Protein AF-A0A8J8KCC6-F1 (afdb_monomer_lite)

Sequence (311 aa):
MDPREFYRQTLDRTARTPAKIAQAPLRTGQLATAEPGVTPYEVVYEEGPASLRRYEPRVPADERRDVPLAIAYPFINDPSILDFADDRRGPPLAFETAADGESEPRAADGSDAHTGPSTEAVDNADGIDLVRTLAANHDPQQIADAFDAVPSPLLEAALALRKPVEYTVTNPLRLWDRLDDPAVVEEYGRKRSWAAGGPALSGAAYAEFVTELVLENRLLEGTWELHGRSVDLERIDMPVLLILGTEDEFVPPRAARPFLEAVASEDAAALEFPTSHVGTSVAPEAHDEWWPRAREWLSERSGVSSESEPA

pLDDT: mean 76.48, std 20.07, range [22.7, 97.56]

Structure (mmCIF, N/CA/C/O backbone):
data_AF-A0A8J8KCC6-F1
#
_entry.id   AF-A0A8J8KCC6-F1
#
loop_
_atom_site.group_PDB
_atom_site.id
_atom_site.type_symbol
_atom_site.label_atom_id
_atom_site.label_alt_id
_atom_site.label_comp_id
_atom_site.label_asym_id
_atom_site.label_entity_id
_atom_site.label_seq_id
_atom_site.pdbx_PDB_ins_code
_atom_site.Cartn_x
_atom_site.Cartn_y
_atom_site.Cartn_z
_atom_site.occupancy
_atom_site.B_iso_or_equiv
_atom_site.auth_seq_id
_atom_site.auth_comp_id
_atom_site.auth_asym_id
_atom_site.auth_atom_id
_atom_site.pdbx_PDB_model_num
ATOM 1 N N . MET A 1 1 ? 36.829 2.395 -10.658 1.00 56.66 1 MET A N 1
ATOM 2 C CA . MET A 1 1 ? 36.338 1.631 -11.823 1.00 56.66 1 MET A CA 1
ATOM 3 C C . MET A 1 1 ? 37.531 1.260 -12.694 1.00 56.66 1 MET A C 1
ATOM 5 O O . MET A 1 1 ? 38.285 2.157 -13.062 1.00 56.66 1 MET A O 1
ATOM 9 N N . ASP A 1 2 ? 37.754 -0.032 -12.949 1.00 84.19 2 ASP A N 1
ATOM 10 C CA . ASP A 1 2 ? 38.839 -0.518 -13.817 1.00 84.19 2 ASP A CA 1
ATOM 11 C C . ASP A 1 2 ? 38.552 -0.120 -15.285 1.00 84.19 2 ASP A C 1
ATOM 13 O O . ASP A 1 2 ? 37.490 -0.464 -15.815 1.00 84.19 2 ASP A O 1
ATOM 17 N N . PRO A 1 3 ? 39.468 0.585 -15.981 1.00 78.94 3 PRO A N 1
ATOM 18 C CA . PRO A 1 3 ? 39.300 0.958 -17.388 1.00 78.94 3 PRO A CA 1
ATOM 19 C C . PRO A 1 3 ? 38.988 -0.217 -18.329 1.00 78.94 3 PRO A C 1
ATOM 21 O O . PRO A 1 3 ? 38.296 -0.041 -19.334 1.00 78.94 3 PRO A O 1
ATOM 24 N N . ARG A 1 4 ? 39.482 -1.425 -18.025 1.00 78.25 4 ARG A N 1
ATOM 25 C CA . ARG A 1 4 ? 39.229 -2.631 -18.833 1.00 78.25 4 ARG A CA 1
ATOM 26 C C . ARG A 1 4 ? 37.809 -3.150 -18.659 1.00 78.25 4 ARG A C 1
ATOM 28 O O . ARG A 1 4 ? 37.212 -3.637 -19.618 1.00 78.25 4 ARG A O 1
ATOM 35 N N . GLU A 1 5 ? 37.281 -3.043 -17.450 1.00 76.81 5 GLU A N 1
ATOM 36 C CA . GLU A 1 5 ? 35.914 -3.426 -17.118 1.00 76.81 5 GLU A CA 1
ATOM 37 C C . GLU A 1 5 ? 34.908 -2.462 -17.752 1.00 76.81 5 GLU A C 1
ATOM 39 O O . GLU A 1 5 ? 33.982 -2.902 -18.435 1.00 76.81 5 GLU A O 1
ATOM 44 N N . PHE A 1 6 ? 35.175 -1.155 -17.666 1.00 77.50 6 PHE A N 1
ATOM 45 C CA . PHE A 1 6 ? 34.397 -0.124 -18.357 1.00 77.50 6 PHE A CA 1
ATOM 46 C C . PHE A 1 6 ? 34.341 -0.360 -19.876 1.00 77.50 6 PHE A C 1
ATOM 48 O O . PHE A 1 6 ? 33.272 -0.303 -20.492 1.00 77.50 6 PHE A O 1
ATOM 55 N N . TYR A 1 7 ? 35.485 -0.671 -20.495 1.00 72.12 7 TYR A N 1
ATOM 56 C CA . TYR A 1 7 ? 35.555 -0.935 -21.933 1.00 72.12 7 TYR A CA 1
ATOM 57 C C . TYR A 1 7 ? 34.765 -2.190 -22.334 1.00 72.12 7 TYR A C 1
ATOM 59 O O . TYR A 1 7 ? 34.022 -2.162 -23.316 1.00 72.12 7 TYR A O 1
ATOM 67 N N . ARG A 1 8 ? 34.861 -3.274 -21.549 1.00 76.56 8 ARG A N 1
ATOM 68 C CA . ARG A 1 8 ? 34.070 -4.496 -21.769 1.00 76.56 8 ARG A CA 1
ATOM 69 C C . ARG A 1 8 ? 32.569 -4.240 -21.654 1.00 76.56 8 ARG A C 1
ATOM 71 O O . ARG A 1 8 ? 31.839 -4.631 -22.560 1.00 76.56 8 ARG A O 1
ATOM 78 N N . GLN A 1 9 ? 32.121 -3.548 -20.605 1.00 75.50 9 GLN A N 1
ATOM 79 C CA . GLN A 1 9 ? 30.709 -3.176 -20.446 1.00 75.50 9 GLN A CA 1
ATOM 80 C C . GLN A 1 9 ? 30.204 -2.322 -21.614 1.00 75.50 9 GLN A C 1
ATOM 82 O O . GLN A 1 9 ? 29.098 -2.533 -22.106 1.00 75.50 9 GLN A O 1
ATOM 87 N N . THR A 1 10 ? 31.016 -1.372 -22.085 1.00 74.00 10 THR A N 1
ATOM 88 C CA . THR A 1 10 ? 30.651 -0.488 -23.202 1.00 74.00 10 THR A CA 1
ATOM 89 C C . THR A 1 10 ? 30.507 -1.263 -24.511 1.00 74.00 10 THR A C 1
ATOM 91 O O . THR A 1 10 ? 29.560 -1.031 -25.266 1.00 74.00 10 THR A O 1
ATOM 94 N N . LEU A 1 11 ? 31.412 -2.207 -24.780 1.00 74.88 11 LEU A N 1
ATOM 95 C CA . LEU A 1 11 ? 31.333 -3.062 -25.963 1.00 74.88 11 LEU A CA 1
ATOM 96 C C . LEU A 1 11 ? 30.120 -3.994 -25.919 1.00 74.88 11 LEU A C 1
ATOM 98 O O . LEU A 1 11 ? 29.400 -4.079 -26.911 1.00 74.88 11 LEU A O 1
ATOM 102 N N . ASP A 1 12 ? 29.864 -4.644 -24.782 1.00 76.88 12 ASP A N 1
ATOM 103 C CA . ASP A 1 12 ? 28.716 -5.546 -24.625 1.00 76.88 12 ASP A CA 1
ATOM 104 C C . ASP A 1 12 ? 27.383 -4.791 -24.767 1.00 76.88 12 ASP A C 1
ATOM 106 O O . ASP A 1 12 ? 26.511 -5.203 -25.534 1.00 76.88 12 ASP A O 1
ATOM 110 N N . ARG A 1 13 ? 27.256 -3.606 -24.145 1.00 72.69 13 ARG A N 1
ATOM 111 C CA . ARG A 1 13 ? 26.093 -2.721 -24.344 1.00 72.69 13 ARG A CA 1
ATOM 112 C C . ARG A 1 13 ? 25.899 -2.359 -25.815 1.00 72.69 13 ARG A C 1
ATOM 114 O O . ARG A 1 13 ? 24.792 -2.479 -26.332 1.00 72.69 13 ARG A O 1
ATOM 121 N N . THR A 1 14 ? 26.973 -1.953 -26.494 1.00 74.50 14 THR A N 1
ATOM 122 C CA . THR A 1 14 ? 26.926 -1.537 -27.906 1.00 74.50 14 THR A CA 1
ATOM 123 C C . THR A 1 14 ? 26.541 -2.694 -28.830 1.00 74.50 14 THR A C 1
ATOM 125 O O . THR A 1 14 ? 25.773 -2.497 -29.770 1.00 74.50 14 THR A O 1
ATOM 128 N N . ALA A 1 15 ? 27.022 -3.909 -28.551 1.00 77.81 15 ALA A N 1
ATOM 129 C CA . ALA A 1 15 ? 26.726 -5.105 -29.337 1.00 77.81 15 ALA A CA 1
ATOM 130 C C . ALA A 1 15 ? 25.251 -5.534 -29.245 1.00 77.81 15 ALA A C 1
ATOM 132 O O . ALA A 1 15 ? 24.699 -6.046 -30.219 1.00 77.81 15 ALA A O 1
ATOM 133 N N . ARG A 1 16 ? 24.593 -5.298 -28.102 1.00 77.81 16 ARG A N 1
ATOM 134 C CA . ARG A 1 16 ? 23.175 -5.642 -27.887 1.00 77.81 16 ARG A CA 1
ATOM 135 C C . ARG A 1 16 ? 22.198 -4.585 -28.416 1.00 77.81 16 ARG A C 1
ATOM 137 O O . ARG A 1 16 ? 21.035 -4.902 -28.660 1.00 77.81 16 ARG A O 1
ATOM 144 N N . THR A 1 17 ? 22.650 -3.350 -28.646 1.00 82.06 17 THR A N 1
ATOM 145 C CA . THR A 1 17 ? 21.806 -2.232 -29.111 1.00 82.06 17 THR A CA 1
ATOM 146 C C . THR A 1 17 ? 21.005 -2.532 -30.388 1.00 82.06 17 THR A C 1
ATOM 148 O O . THR A 1 17 ? 19.802 -2.268 -30.385 1.00 82.06 17 THR A O 1
ATOM 151 N N . PRO A 1 18 ? 21.574 -3.111 -31.467 1.00 85.31 18 PRO A N 1
ATOM 152 C CA . PRO A 1 18 ? 20.799 -3.409 -32.674 1.00 85.31 18 PRO A CA 1
ATOM 153 C C . PRO A 1 18 ? 19.649 -4.393 -32.424 1.00 85.31 18 PRO A C 1
ATOM 155 O O . PRO A 1 18 ? 18.551 -4.197 -32.941 1.00 85.31 18 PRO A O 1
ATOM 158 N N . ALA A 1 19 ? 19.877 -5.419 -31.595 1.00 82.50 19 ALA A N 1
ATOM 159 C CA . ALA A 1 19 ? 18.848 -6.392 -31.231 1.00 82.50 19 ALA A CA 1
ATOM 160 C C . ALA A 1 19 ? 17.721 -5.740 -30.417 1.00 82.50 19 ALA A C 1
ATOM 162 O O . ALA A 1 19 ? 16.546 -5.973 -30.698 1.00 82.50 19 ALA A O 1
ATOM 163 N N . LYS A 1 20 ? 18.070 -4.861 -29.469 1.00 84.81 20 LYS A N 1
ATOM 164 C CA . LYS A 1 20 ? 17.099 -4.087 -28.681 1.00 84.81 20 LYS A CA 1
ATOM 165 C C . LYS A 1 20 ? 16.248 -3.168 -29.554 1.00 84.81 20 LYS A C 1
ATOM 167 O O . LYS A 1 20 ? 15.030 -3.171 -29.423 1.00 84.81 20 LYS A O 1
ATOM 172 N N . ILE A 1 21 ? 16.864 -2.442 -30.490 1.00 84.50 21 ILE A N 1
ATOM 173 C CA . ILE A 1 21 ? 16.143 -1.579 -31.442 1.00 84.50 21 ILE A CA 1
ATOM 174 C C . ILE A 1 21 ? 15.186 -2.406 -32.310 1.00 84.50 21 ILE A C 1
ATOM 176 O O . ILE A 1 21 ? 14.040 -2.008 -32.499 1.00 84.50 21 ILE A O 1
ATOM 180 N N . ALA A 1 22 ? 15.624 -3.567 -32.806 1.00 85.31 22 ALA A N 1
ATOM 181 C CA . ALA A 1 22 ? 14.784 -4.439 -33.625 1.00 85.31 22 ALA A CA 1
ATOM 182 C C . ALA A 1 22 ? 13.569 -4.995 -32.858 1.00 85.31 22 ALA A C 1
ATOM 184 O O . ALA A 1 22 ? 12.497 -5.154 -33.438 1.00 85.31 22 ALA A O 1
ATOM 185 N N . GLN A 1 23 ? 13.719 -5.271 -31.558 1.00 84.19 23 GLN A N 1
ATOM 186 C CA . GLN A 1 23 ? 12.635 -5.760 -30.699 1.00 84.19 23 GLN A CA 1
ATOM 187 C C . GLN A 1 23 ? 11.758 -4.640 -30.123 1.00 84.19 23 GLN A C 1
ATOM 189 O O . GLN A 1 23 ? 10.664 -4.929 -29.640 1.00 84.19 23 GLN A O 1
ATOM 194 N N . ALA A 1 24 ? 12.195 -3.377 -30.182 1.00 84.00 24 ALA A N 1
ATOM 195 C CA . ALA A 1 24 ? 11.526 -2.260 -29.520 1.00 84.00 24 ALA A CA 1
ATOM 196 C C . ALA A 1 24 ? 10.018 -2.160 -29.829 1.00 84.00 24 ALA A C 1
ATOM 198 O O . ALA A 1 24 ? 9.258 -2.056 -28.871 1.00 84.00 24 ALA A O 1
ATOM 199 N N . PRO A 1 25 ? 9.533 -2.294 -31.084 1.00 86.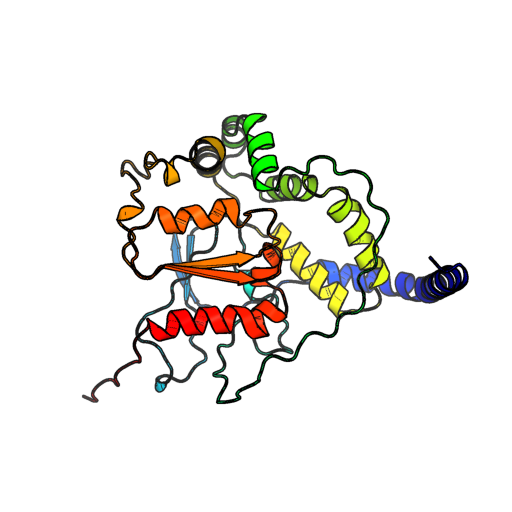69 25 PRO A N 1
ATOM 200 C CA . PRO A 1 25 ? 8.094 -2.236 -31.358 1.00 86.69 25 PRO A CA 1
ATOM 201 C C . PRO A 1 25 ? 7.290 -3.333 -30.646 1.00 86.69 25 PRO A C 1
ATOM 203 O O . PRO A 1 25 ? 6.221 -3.061 -30.102 1.00 86.69 25 PRO A O 1
ATOM 206 N N . LEU A 1 26 ? 7.818 -4.564 -30.606 1.00 86.31 26 LEU A N 1
ATOM 207 C CA . LEU A 1 26 ? 7.184 -5.684 -29.904 1.00 86.31 26 LEU A CA 1
ATOM 208 C C . LEU A 1 26 ? 7.156 -5.436 -28.393 1.00 86.31 26 LEU A C 1
ATOM 210 O O . LEU A 1 26 ? 6.132 -5.656 -27.752 1.00 86.31 26 LEU A O 1
ATOM 214 N N . ARG A 1 27 ? 8.261 -4.934 -27.829 1.00 87.06 27 ARG A N 1
ATOM 215 C CA . ARG A 1 27 ? 8.371 -4.636 -26.393 1.00 87.06 27 ARG A CA 1
ATOM 216 C C . ARG A 1 27 ? 7.498 -3.465 -25.967 1.00 87.06 27 ARG A C 1
ATOM 218 O O . ARG A 1 27 ? 6.912 -3.522 -24.897 1.00 87.06 27 ARG A O 1
ATOM 225 N N . THR A 1 28 ? 7.346 -2.440 -26.802 1.00 84.44 28 THR A N 1
ATOM 226 C CA . THR A 1 28 ? 6.384 -1.357 -26.558 1.00 84.44 28 THR A CA 1
ATOM 227 C C . THR A 1 28 ? 4.951 -1.881 -26.530 1.00 84.44 28 THR A C 1
ATOM 229 O O . THR A 1 28 ? 4.193 -1.487 -25.650 1.00 84.44 28 THR A O 1
ATOM 232 N N . GLY A 1 29 ? 4.591 -2.793 -27.440 1.00 83.50 29 GLY A N 1
ATOM 233 C CA . GLY A 1 29 ? 3.295 -3.474 -27.396 1.00 83.50 29 GLY A CA 1
ATOM 234 C C . GLY A 1 29 ? 3.104 -4.249 -26.092 1.00 83.50 29 GLY A C 1
ATOM 235 O O . GLY A 1 29 ? 2.109 -4.047 -25.410 1.00 83.50 29 GLY A O 1
ATOM 236 N N . GLN A 1 30 ? 4.099 -5.052 -25.704 1.00 86.00 30 GLN A N 1
ATOM 237 C CA . GLN A 1 30 ? 4.081 -5.822 -24.458 1.00 86.00 30 GLN A CA 1
ATOM 238 C C . GLN A 1 30 ? 3.929 -4.931 -23.214 1.00 86.00 30 GLN A C 1
ATOM 240 O O . GLN A 1 30 ? 3.126 -5.242 -22.345 1.00 86.00 30 GLN A O 1
ATOM 245 N N . LEU A 1 31 ? 4.649 -3.804 -23.145 1.00 86.38 31 LEU A N 1
ATOM 246 C CA . LEU A 1 31 ? 4.520 -2.824 -22.058 1.00 86.38 31 LEU A CA 1
ATOM 247 C C . LEU A 1 31 ? 3.113 -2.235 -21.959 1.00 86.38 31 LEU A C 1
ATOM 249 O O . LEU A 1 31 ? 2.659 -1.947 -20.860 1.00 86.38 31 LEU A O 1
ATOM 253 N N . ALA A 1 32 ? 2.458 -2.008 -23.099 1.00 83.75 32 ALA A N 1
ATOM 254 C CA . ALA A 1 32 ? 1.144 -1.378 -23.159 1.00 83.75 32 ALA A CA 1
ATOM 255 C C . ALA A 1 32 ? -0.009 -2.337 -22.831 1.00 83.75 32 ALA A C 1
ATOM 257 O O . ALA A 1 32 ? -1.099 -1.870 -22.529 1.00 83.75 32 ALA A O 1
ATOM 258 N N . THR A 1 33 ? 0.212 -3.650 -22.932 1.00 85.19 33 THR A N 1
ATOM 259 C CA . THR A 1 33 ? -0.814 -4.678 -22.692 1.00 85.19 33 THR A CA 1
ATOM 260 C C . THR A 1 33 ? -0.567 -5.501 -21.431 1.00 85.19 33 THR A C 1
ATOM 262 O O . THR A 1 33 ? -1.325 -6.427 -21.161 1.00 85.19 33 THR A O 1
ATOM 265 N N . ALA A 1 34 ? 0.536 -5.258 -20.723 1.00 84.81 34 ALA A N 1
ATOM 266 C CA . ALA A 1 34 ? 0.868 -5.984 -19.508 1.00 84.81 34 ALA A CA 1
ATOM 267 C C . ALA A 1 34 ? -0.003 -5.484 -18.353 1.00 84.81 34 ALA A C 1
ATOM 269 O O . ALA A 1 34 ? 0.135 -4.346 -17.912 1.00 84.81 34 ALA A O 1
ATOM 270 N N . GLU A 1 35 ? -0.849 -6.372 -17.850 1.00 81.62 35 GLU A N 1
ATOM 271 C CA . GLU A 1 35 ? -1.727 -6.128 -16.710 1.00 81.62 35 GLU A CA 1
ATOM 272 C C . GLU A 1 35 ? -1.303 -7.012 -15.531 1.00 81.62 35 GLU A C 1
ATOM 274 O O . GLU A 1 35 ? -0.782 -8.114 -15.758 1.00 81.62 35 GLU A O 1
ATOM 279 N N . PRO A 1 36 ? -1.488 -6.559 -14.279 1.00 78.62 36 PRO A N 1
ATOM 280 C CA . PRO A 1 36 ? -1.381 -7.431 -13.116 1.00 78.62 36 PRO A CA 1
ATOM 281 C C . PRO A 1 36 ? -2.244 -8.690 -13.270 1.00 78.62 36 PRO A C 1
ATOM 283 O O . PRO A 1 36 ? -3.250 -8.692 -13.988 1.00 78.62 36 PRO A O 1
ATOM 286 N N . GLY A 1 37 ? -1.857 -9.766 -12.581 1.00 75.81 37 GLY A N 1
ATOM 287 C CA . GLY A 1 37 ? -2.729 -10.925 -12.448 1.00 75.81 37 GLY A CA 1
ATOM 288 C C . GLY A 1 37 ? -4.029 -10.550 -11.732 1.00 75.81 37 GLY A C 1
ATOM 289 O O . GLY A 1 37 ? -4.157 -9.470 -11.156 1.00 75.81 37 GLY A O 1
ATOM 290 N N . VAL A 1 38 ? -5.001 -11.457 -11.761 1.00 79.12 38 VAL A N 1
ATOM 291 C CA . VAL A 1 38 ? -6.228 -11.305 -10.976 1.00 79.12 38 VAL A CA 1
ATOM 292 C C . VAL A 1 38 ? -6.526 -12.627 -10.295 1.00 79.12 38 VAL A C 1
ATOM 294 O O . VAL A 1 38 ? -6.846 -13.618 -10.958 1.00 79.12 38 VAL A O 1
ATOM 297 N N . THR A 1 39 ? -6.446 -12.651 -8.967 1.00 84.00 39 THR A N 1
ATOM 298 C CA . THR A 1 39 ? -6.984 -13.773 -8.197 1.00 84.00 39 THR A CA 1
ATOM 299 C C . THR A 1 39 ? -8.506 -13.797 -8.379 1.00 84.00 39 THR A C 1
ATOM 301 O O . THR A 1 39 ? -9.150 -12.789 -8.096 1.00 84.00 39 THR A O 1
ATOM 304 N N . PRO A 1 40 ? -9.122 -14.906 -8.835 1.00 85.56 40 PRO A N 1
ATOM 305 C CA . PRO A 1 40 ? -10.567 -14.952 -9.042 1.00 85.56 40 PRO A CA 1
ATOM 306 C C . PRO A 1 40 ? -11.353 -14.628 -7.766 1.00 85.56 40 PRO A C 1
ATOM 308 O O . PRO A 1 40 ? -11.068 -15.171 -6.696 1.00 85.56 40 PRO A O 1
ATOM 311 N N . TYR A 1 41 ? -12.367 -13.774 -7.896 1.00 89.38 41 TYR A N 1
ATOM 312 C CA . TYR A 1 41 ? -13.270 -13.396 -6.812 1.00 89.38 41 TYR A CA 1
ATOM 313 C C . TYR A 1 41 ? -14.698 -13.187 -7.316 1.00 89.38 41 TYR A C 1
ATOM 315 O O . TYR A 1 41 ? -14.938 -12.909 -8.492 1.00 89.38 41 TYR A O 1
ATOM 323 N N . GLU A 1 42 ? -15.645 -13.272 -6.390 1.00 93.50 42 GLU A N 1
ATOM 324 C CA . GLU A 1 42 ? -17.032 -12.856 -6.572 1.00 93.50 42 GLU A CA 1
ATOM 325 C C . GLU A 1 42 ? -17.247 -11.510 -5.873 1.00 93.50 42 GLU A C 1
ATOM 327 O O . GLU A 1 42 ? -16.820 -11.322 -4.733 1.00 93.50 42 GLU A O 1
ATOM 332 N N . VAL A 1 43 ? -17.918 -10.561 -6.526 1.00 94.00 43 VAL A N 1
ATOM 333 C CA . VAL A 1 43 ? -18.369 -9.340 -5.848 1.00 94.00 43 VAL A CA 1
ATOM 334 C C . VAL A 1 43 ? -19.710 -9.630 -5.186 1.00 94.00 43 VAL A C 1
ATOM 336 O O . VAL A 1 43 ? -20.701 -9.877 -5.867 1.00 94.00 43 VAL A O 1
ATOM 339 N N . VAL A 1 44 ? -19.733 -9.617 -3.853 1.00 96.25 44 VAL A N 1
ATOM 340 C CA . VAL A 1 44 ? -20.918 -9.987 -3.054 1.00 96.25 44 VAL A CA 1
ATOM 341 C C . VAL A 1 44 ? -21.652 -8.779 -2.467 1.00 96.25 44 VAL A C 1
ATOM 343 O O . VAL A 1 44 ? -22.758 -8.921 -1.950 1.00 96.25 44 VAL A O 1
ATOM 346 N N . TYR A 1 45 ? -21.051 -7.590 -2.542 1.00 95.50 45 TYR A N 1
ATOM 347 C CA . TYR A 1 45 ? -21.656 -6.321 -2.138 1.00 95.50 45 TYR A CA 1
ATOM 348 C C . TYR A 1 45 ? -21.030 -5.166 -2.918 1.00 95.50 45 TYR A C 1
ATOM 350 O O . TYR A 1 45 ? -19.813 -5.157 -3.116 1.00 95.50 45 TYR A O 1
ATOM 358 N N . GLU A 1 46 ? -21.844 -4.182 -3.297 1.00 93.38 46 GLU A N 1
ATOM 359 C CA . GLU A 1 46 ? -21.398 -2.924 -3.901 1.00 93.38 46 GLU A CA 1
ATOM 360 C C . GLU A 1 46 ? -22.225 -1.755 -3.363 1.00 93.38 46 GLU A C 1
ATOM 362 O O . GLU A 1 46 ? -23.455 -1.815 -3.318 1.00 93.38 46 GLU A O 1
ATOM 367 N N . GLU A 1 47 ? -21.546 -0.673 -2.991 1.00 87.88 47 GLU A N 1
ATOM 368 C CA . GLU A 1 47 ? -22.169 0.597 -2.629 1.00 87.88 47 GLU A CA 1
ATOM 369 C C . GLU A 1 47 ? -21.269 1.759 -3.062 1.00 87.88 47 GLU A C 1
ATOM 371 O O . GLU A 1 47 ? -20.187 1.982 -2.516 1.00 87.88 47 GLU A O 1
ATOM 376 N N . GLY A 1 48 ? -21.713 2.511 -4.073 1.00 82.00 48 GLY A N 1
ATOM 377 C CA . GLY A 1 48 ? -20.903 3.579 -4.658 1.00 82.00 48 GLY A CA 1
ATOM 378 C C . GLY A 1 48 ? -19.554 3.038 -5.166 1.00 82.00 48 GLY A C 1
ATOM 379 O O . GLY A 1 48 ? -19.559 2.108 -5.969 1.00 82.00 48 GLY A O 1
ATOM 380 N N . PRO A 1 49 ? -18.407 3.599 -4.737 1.00 76.44 49 PRO A N 1
ATOM 381 C CA . PRO A 1 49 ? -17.082 3.099 -5.113 1.00 76.44 49 PRO A CA 1
ATOM 382 C C . PRO A 1 49 ? -16.604 1.898 -4.272 1.00 76.44 49 PRO A C 1
ATOM 384 O O . PRO A 1 49 ? -15.541 1.347 -4.555 1.00 76.44 49 PRO A O 1
ATOM 387 N N . ALA A 1 50 ? -17.337 1.497 -3.227 1.00 83.06 50 ALA A N 1
ATOM 388 C CA . ALA A 1 50 ? -16.950 0.390 -2.359 1.00 83.06 50 ALA A CA 1
ATOM 389 C C . ALA A 1 50 ? -17.479 -0.945 -2.901 1.00 83.06 50 ALA A C 1
ATOM 391 O O . ALA A 1 50 ? -18.655 -1.067 -3.240 1.00 83.06 50 ALA A O 1
ATOM 392 N N . SER A 1 51 ? -16.618 -1.965 -2.928 1.00 88.50 51 SER A N 1
ATOM 393 C CA . SER A 1 51 ? -16.986 -3.340 -3.285 1.00 88.50 51 SER A CA 1
ATOM 394 C C . SER A 1 51 ? -16.435 -4.331 -2.259 1.00 88.50 51 SER A C 1
ATOM 396 O O . SER A 1 51 ? -15.300 -4.191 -1.800 1.00 88.50 51 SER A O 1
ATOM 398 N N . LEU A 1 52 ? -17.230 -5.343 -1.901 1.00 91.81 52 LEU A N 1
ATOM 399 C CA . LEU A 1 52 ? -16.780 -6.481 -1.100 1.00 91.81 52 LEU A CA 1
ATOM 400 C C . LEU A 1 52 ? -16.501 -7.661 -2.027 1.00 91.81 52 LEU A C 1
ATOM 402 O O . LEU A 1 52 ? -17.417 -8.225 -2.632 1.00 91.81 52 LEU A O 1
ATOM 406 N N . ARG A 1 53 ? -15.225 -8.034 -2.116 1.00 91.38 53 ARG A N 1
ATOM 407 C CA . ARG A 1 53 ? -14.751 -9.166 -2.915 1.00 91.38 53 ARG A CA 1
ATOM 408 C C . ARG A 1 53 ? -14.632 -10.399 -2.029 1.00 91.38 53 ARG A C 1
ATOM 410 O O . ARG A 1 53 ? -13.947 -10.371 -1.008 1.00 91.38 53 ARG A O 1
ATOM 417 N N . ARG A 1 54 ? -15.287 -11.482 -2.429 1.00 92.19 54 ARG A N 1
ATOM 418 C CA . ARG A 1 54 ? -15.192 -12.797 -1.803 1.00 92.19 54 ARG A CA 1
ATOM 419 C C . ARG A 1 54 ? -14.279 -13.683 -2.640 1.00 92.19 54 ARG A C 1
ATOM 421 O O . ARG A 1 54 ? -14.578 -13.970 -3.796 1.00 92.19 54 ARG A O 1
ATOM 428 N N . TYR A 1 55 ? -13.195 -14.141 -2.029 1.00 90.19 55 TYR A N 1
ATOM 429 C CA . TYR A 1 55 ? -12.263 -15.089 -2.631 1.00 90.19 55 TYR A CA 1
ATOM 430 C C . TYR A 1 55 ? -12.622 -16.514 -2.207 1.00 90.19 55 TYR A C 1
ATOM 432 O O . TYR A 1 55 ? -12.956 -16.758 -1.044 1.00 90.19 55 TYR A O 1
ATOM 440 N N . GLU A 1 56 ? -12.564 -17.461 -3.141 1.00 86.88 56 GLU A N 1
ATOM 441 C CA . GLU A 1 56 ? -12.775 -18.872 -2.821 1.00 86.88 56 GLU A CA 1
ATOM 442 C C . GLU A 1 56 ? -11.519 -19.465 -2.161 1.00 86.88 56 GLU A C 1
ATOM 444 O O . GLU A 1 56 ? -10.426 -19.372 -2.732 1.00 86.88 56 GLU A O 1
ATOM 449 N N . PRO A 1 57 ? -11.634 -20.096 -0.974 1.00 85.56 57 PRO A N 1
ATOM 450 C CA . PRO A 1 57 ? -10.495 -20.754 -0.348 1.00 85.56 57 PRO A CA 1
ATOM 451 C C . PRO A 1 57 ? -9.977 -21.893 -1.227 1.00 85.56 57 PRO A C 1
ATOM 453 O O . PRO A 1 57 ? -10.729 -22.806 -1.574 1.00 85.56 57 PRO A O 1
ATOM 456 N N . ARG A 1 58 ? -8.677 -21.871 -1.533 1.00 84.12 58 ARG A N 1
ATOM 457 C CA . ARG A 1 58 ? -8.008 -22.941 -2.293 1.00 84.12 58 ARG A CA 1
ATOM 458 C C . ARG A 1 58 ? -7.686 -24.179 -1.451 1.00 84.12 58 ARG A C 1
ATOM 460 O O . ARG A 1 58 ? -7.459 -25.243 -2.014 1.00 84.12 58 ARG A O 1
ATOM 467 N N . VAL A 1 59 ? -7.692 -24.046 -0.125 1.00 83.00 59 VAL A N 1
ATOM 468 C CA . VAL A 1 59 ? -7.411 -25.146 0.808 1.00 83.00 59 VAL A CA 1
ATOM 469 C C . VAL A 1 59 ? -8.643 -26.045 1.039 1.00 83.00 59 VAL A C 1
ATOM 471 O O . VAL A 1 59 ? -9.788 -25.547 1.002 1.00 83.00 59 VAL A O 1
ATOM 474 N N . PRO A 1 60 ? -8.434 -27.355 1.290 1.00 86.38 60 PRO A N 1
ATOM 475 C CA . PRO A 1 60 ? -9.479 -28.296 1.699 1.00 86.38 60 PRO A CA 1
ATOM 476 C C . PRO A 1 60 ? -10.281 -27.802 2.904 1.00 86.38 60 PRO A C 1
ATOM 478 O O . PRO A 1 60 ? -9.796 -26.993 3.689 1.00 86.38 60 PRO A O 1
ATOM 481 N N . ALA A 1 61 ? -11.529 -28.255 3.041 1.00 85.44 61 ALA A N 1
ATOM 482 C CA . ALA A 1 61 ? -12.438 -27.760 4.079 1.00 85.44 61 ALA A CA 1
ATOM 483 C C . ALA A 1 61 ? -11.931 -28.014 5.507 1.00 85.44 61 ALA A C 1
ATOM 485 O O . ALA A 1 61 ? -12.140 -27.178 6.378 1.00 85.44 61 ALA A O 1
ATOM 486 N N . ASP A 1 62 ? -11.237 -29.127 5.711 1.00 83.38 62 ASP A N 1
ATOM 487 C CA . ASP A 1 62 ? -10.608 -29.559 6.959 1.00 83.38 62 ASP A CA 1
ATOM 488 C C . ASP A 1 62 ? -9.349 -28.756 7.331 1.00 83.38 62 ASP A C 1
ATOM 490 O O . ASP A 1 62 ? -8.969 -28.711 8.497 1.00 83.38 62 ASP A O 1
ATOM 494 N N . GLU A 1 63 ? -8.740 -28.054 6.372 1.00 83.12 63 GLU A N 1
ATOM 495 C CA . GLU A 1 63 ? -7.604 -27.149 6.604 1.00 83.12 63 GLU A CA 1
ATOM 496 C C . GLU A 1 63 ? -8.038 -25.681 6.782 1.00 83.12 63 GLU A C 1
ATOM 498 O O . GLU A 1 63 ? -7.207 -24.794 7.018 1.00 83.12 63 GLU A O 1
ATOM 503 N N . ARG A 1 64 ? -9.340 -25.389 6.656 1.00 85.00 64 ARG A N 1
ATOM 504 C CA . ARG A 1 64 ? -9.868 -24.026 6.797 1.00 85.00 64 ARG A CA 1
ATOM 505 C C . ARG A 1 64 ? -9.882 -23.590 8.259 1.00 85.00 64 ARG A C 1
ATOM 507 O O . ARG A 1 64 ? -9.975 -24.384 9.192 1.00 85.00 64 ARG A O 1
ATOM 514 N N . ARG A 1 65 ? -9.768 -22.276 8.439 1.00 83.44 65 ARG A N 1
ATOM 515 C CA . ARG A 1 65 ? -9.887 -21.608 9.736 1.00 83.44 65 ARG A CA 1
ATOM 516 C C . ARG A 1 65 ? -11.305 -21.090 9.914 1.00 83.44 65 ARG A C 1
ATOM 518 O O . ARG A 1 65 ? -11.919 -20.647 8.945 1.00 83.44 65 ARG A O 1
ATOM 525 N N . ASP A 1 66 ? -11.781 -21.102 11.155 1.00 82.06 66 ASP A N 1
ATOM 526 C CA . ASP A 1 66 ? -13.131 -20.629 11.493 1.00 82.06 66 ASP A CA 1
ATOM 527 C C . ASP A 1 66 ? -13.286 -19.122 11.366 1.00 82.06 66 ASP A C 1
ATOM 529 O O . ASP A 1 66 ? -14.372 -18.610 11.093 1.00 82.06 66 ASP A O 1
ATOM 533 N N . VAL A 1 67 ? -12.190 -18.404 11.592 1.00 84.56 67 VAL A N 1
ATOM 534 C CA . VAL A 1 67 ? -12.174 -16.951 11.541 1.00 84.56 67 VAL A CA 1
ATOM 535 C C . VAL A 1 67 ? -11.957 -16.525 10.087 1.00 84.56 67 VAL A C 1
ATOM 537 O O . VAL A 1 67 ? -10.899 -16.818 9.523 1.00 84.56 67 VAL A O 1
ATOM 540 N N . PRO A 1 68 ? -12.927 -15.842 9.452 1.00 84.19 68 PRO A N 1
ATOM 541 C CA . PRO A 1 68 ? -12.733 -15.321 8.109 1.00 84.19 68 PRO A CA 1
ATOM 542 C C . PRO A 1 68 ? -11.698 -14.192 8.122 1.00 84.19 68 PRO A C 1
ATOM 544 O O . PRO A 1 68 ? -11.707 -13.332 9.003 1.00 84.19 68 PRO A O 1
ATOM 547 N N . LEU A 1 69 ? -10.837 -14.159 7.106 1.00 87.25 69 LEU A N 1
ATOM 548 C CA . LEU A 1 69 ? -9.912 -13.051 6.891 1.00 87.25 69 LEU A CA 1
ATOM 549 C C . LEU A 1 69 ? -10.612 -11.940 6.102 1.00 87.25 69 LEU A C 1
ATOM 551 O O . LEU A 1 69 ? -11.031 -12.150 4.963 1.00 87.25 69 LEU A O 1
ATOM 555 N N . ALA A 1 70 ? -10.703 -10.752 6.696 1.00 89.31 70 ALA A N 1
ATOM 556 C CA . ALA A 1 70 ? -11.120 -9.535 6.012 1.00 89.31 70 ALA A CA 1
ATOM 557 C C . ALA A 1 70 ? -9.890 -8.655 5.754 1.00 89.31 70 ALA A C 1
ATOM 559 O O . ALA A 1 70 ? -9.172 -8.304 6.687 1.00 89.31 70 ALA A O 1
ATOM 560 N N . ILE A 1 71 ? -9.654 -8.297 4.491 1.00 87.31 71 ILE A N 1
ATOM 561 C CA . ILE A 1 71 ? -8.552 -7.415 4.087 1.00 87.31 71 ILE A CA 1
ATOM 562 C C . ILE A 1 71 ? -9.151 -6.078 3.655 1.00 87.31 71 ILE A C 1
ATOM 564 O O . ILE A 1 71 ? -9.881 -6.012 2.666 1.00 87.31 71 ILE A O 1
ATOM 568 N N . ALA A 1 72 ? -8.837 -5.017 4.396 1.00 85.75 72 ALA A N 1
ATOM 569 C CA . ALA A 1 72 ? -9.151 -3.647 4.012 1.00 85.75 72 ALA A CA 1
ATOM 570 C C . ALA A 1 72 ? -7.931 -3.036 3.314 1.00 85.75 72 ALA A C 1
ATOM 572 O O . ALA A 1 72 ? -6.878 -2.865 3.927 1.00 85.75 72 ALA A O 1
ATOM 573 N N . TYR A 1 73 ? -8.062 -2.734 2.023 1.00 79.06 73 TYR A N 1
ATOM 574 C CA . TYR A 1 73 ? -6.986 -2.101 1.265 1.00 79.06 73 TYR A CA 1
ATOM 575 C C . TYR A 1 73 ? -6.900 -0.601 1.582 1.00 79.06 73 TYR A C 1
ATOM 577 O O . TYR A 1 73 ? -7.929 0.025 1.853 1.00 79.06 73 TYR A O 1
ATOM 585 N N . PRO A 1 74 ? -5.698 0.001 1.516 1.00 74.81 74 PRO A N 1
ATOM 586 C CA . PRO A 1 74 ? -5.549 1.448 1.601 1.00 74.81 74 PRO A CA 1
ATOM 587 C C . PRO A 1 74 ? -6.384 2.163 0.534 1.00 74.81 74 PRO A C 1
ATOM 589 O O . PRO A 1 74 ? -6.478 1.691 -0.597 1.00 74.81 74 PRO A O 1
ATOM 592 N N . PHE A 1 75 ? -6.903 3.346 0.869 1.00 65.25 75 PHE A N 1
ATOM 593 C CA . PHE A 1 75 ? -7.798 4.164 0.031 1.00 65.25 75 PHE A CA 1
ATOM 594 C C . PHE A 1 75 ? -7.286 4.490 -1.384 1.00 65.25 75 PHE A C 1
ATOM 596 O O . PHE A 1 75 ? -8.063 4.921 -2.229 1.00 65.25 75 PHE A O 1
ATOM 603 N N . ILE A 1 76 ? -5.989 4.317 -1.632 1.00 65.81 76 ILE A N 1
ATOM 604 C CA . ILE A 1 76 ? -5.288 4.699 -2.865 1.00 65.81 76 ILE A CA 1
ATOM 605 C C . ILE A 1 76 ? -4.852 3.466 -3.681 1.00 65.81 76 ILE A C 1
ATOM 607 O O . ILE A 1 76 ? -4.474 3.597 -4.843 1.00 65.81 76 ILE A O 1
ATOM 611 N N . ASN A 1 77 ? -4.906 2.262 -3.103 1.00 68.75 77 ASN A N 1
ATOM 612 C CA . ASN A 1 77 ? -4.311 1.082 -3.721 1.00 68.75 77 ASN A CA 1
ATOM 613 C C . ASN A 1 77 ? -5.319 0.286 -4.548 1.00 68.75 77 ASN A C 1
ATOM 615 O O . ASN A 1 77 ? -6.415 -0.032 -4.089 1.00 68.75 77 ASN A O 1
ATOM 619 N N . ASP A 1 78 ? -4.885 -0.132 -5.736 1.00 75.44 78 ASP A N 1
ATOM 620 C CA . ASP A 1 78 ? -5.513 -1.233 -6.457 1.00 75.44 78 ASP A CA 1
ATOM 621 C C . ASP A 1 78 ? -5.110 -2.572 -5.790 1.00 75.44 78 ASP A C 1
ATOM 623 O O . ASP A 1 78 ? -3.907 -2.850 -5.659 1.00 75.44 78 ASP A O 1
ATOM 627 N N . PRO A 1 79 ? -6.085 -3.406 -5.362 1.00 77.06 79 PRO A N 1
ATOM 628 C CA . PRO A 1 79 ? -5.845 -4.716 -4.756 1.00 77.06 79 PRO A CA 1
ATOM 629 C C . PRO A 1 79 ? -4.985 -5.681 -5.574 1.00 77.06 79 PRO A C 1
ATOM 631 O O . PRO A 1 79 ? -4.385 -6.588 -4.995 1.00 77.06 79 PRO A O 1
ATOM 634 N N . SER A 1 80 ? -4.894 -5.477 -6.891 1.00 79.50 80 SER A N 1
ATOM 635 C CA . SER A 1 80 ? -4.095 -6.304 -7.799 1.00 79.50 80 SER A CA 1
ATOM 636 C C . SER A 1 80 ? -2.588 -6.251 -7.518 1.00 79.50 80 SER A C 1
ATOM 638 O O . SER A 1 80 ? -1.844 -7.067 -8.055 1.00 79.50 80 SER A O 1
ATOM 640 N N . ILE A 1 81 ? -2.123 -5.377 -6.609 1.00 78.75 81 ILE A N 1
ATOM 641 C CA . ILE A 1 81 ? -0.737 -5.370 -6.106 1.00 78.75 81 ILE A CA 1
ATOM 642 C C . ILE A 1 81 ? -0.292 -6.738 -5.566 1.00 78.75 81 ILE A C 1
ATOM 644 O O . ILE A 1 81 ? 0.871 -7.106 -5.700 1.00 78.75 81 ILE A O 1
ATOM 648 N N . LEU A 1 82 ? -1.212 -7.517 -4.988 1.00 77.06 82 LEU A N 1
ATOM 649 C CA . LEU A 1 82 ? -0.899 -8.846 -4.452 1.00 77.06 82 LEU A CA 1
ATOM 650 C C . LEU A 1 82 ? -0.839 -9.931 -5.539 1.00 77.06 82 LEU A C 1
ATOM 652 O O . LEU A 1 82 ? -0.338 -11.026 -5.288 1.00 77.06 82 LEU A O 1
ATOM 656 N N . ASP A 1 83 ? -1.290 -9.609 -6.751 1.00 77.81 83 ASP A N 1
ATOM 657 C CA . ASP A 1 83 ? -1.343 -10.507 -7.902 1.00 77.81 83 ASP A CA 1
ATOM 658 C C . ASP A 1 83 ? -0.174 -10.254 -8.884 1.00 77.81 83 ASP A C 1
ATOM 660 O O . ASP A 1 83 ? -0.220 -10.620 -10.061 1.00 77.81 83 ASP A O 1
ATOM 664 N N . PHE A 1 84 ? 0.896 -9.601 -8.414 1.00 71.50 84 PHE A N 1
ATOM 665 C CA . PHE A 1 84 ? 2.099 -9.325 -9.207 1.00 71.50 84 PHE A CA 1
ATOM 666 C C . PHE A 1 84 ? 2.968 -10.560 -9.452 1.00 71.50 84 PHE A C 1
ATOM 668 O O . PHE A 1 84 ? 3.705 -10.605 -10.444 1.00 71.50 84 PHE A O 1
ATOM 675 N N . ALA A 1 85 ? 2.889 -11.550 -8.561 1.00 61.12 85 ALA A N 1
ATOM 676 C CA . ALA A 1 85 ? 3.607 -12.805 -8.698 1.00 61.12 85 ALA A CA 1
ATOM 677 C C . ALA A 1 85 ? 3.046 -13.615 -9.879 1.00 61.12 85 ALA A C 1
ATOM 679 O O . ALA A 1 85 ? 1.862 -13.932 -9.935 1.00 61.12 85 ALA A O 1
ATOM 680 N N . ASP A 1 86 ? 3.921 -13.921 -10.837 1.00 53.81 86 ASP A N 1
ATOM 681 C CA . ASP A 1 86 ? 3.603 -14.680 -12.046 1.00 53.81 86 ASP A CA 1
ATOM 682 C C . ASP A 1 86 ? 3.231 -16.135 -11.713 1.00 53.81 86 ASP A C 1
ATOM 684 O O . ASP A 1 86 ? 3.872 -16.771 -10.872 1.00 53.81 86 ASP A O 1
ATOM 688 N N . ASP A 1 87 ? 2.288 -16.697 -12.469 1.00 47.69 87 ASP A N 1
ATOM 689 C CA . ASP A 1 87 ? 1.713 -18.051 -12.363 1.00 47.69 87 ASP A CA 1
ATOM 690 C C . ASP A 1 87 ? 2.764 -19.185 -12.309 1.00 47.69 87 ASP A C 1
ATOM 692 O O . ASP A 1 87 ? 2.477 -20.324 -11.938 1.00 47.69 87 ASP A O 1
ATOM 696 N N . ARG A 1 88 ? 4.010 -18.886 -12.696 1.00 44.75 88 ARG A N 1
ATOM 697 C CA . ARG A 1 88 ? 5.173 -19.786 -12.649 1.00 44.75 88 ARG A CA 1
ATOM 698 C C . ARG A 1 88 ? 5.683 -20.072 -11.235 1.00 44.75 88 ARG A C 1
ATOM 700 O O . ARG A 1 88 ? 6.520 -20.961 -11.088 1.00 44.75 88 ARG A O 1
ATOM 707 N N . ARG A 1 89 ? 5.218 -19.334 -10.224 1.00 46.38 89 ARG A N 1
ATOM 708 C CA . ARG A 1 89 ? 5.589 -19.503 -8.808 1.00 46.38 89 ARG A CA 1
ATOM 709 C C . ARG A 1 89 ? 4.423 -19.987 -7.934 1.00 46.38 89 ARG A C 1
ATOM 711 O O . ARG A 1 89 ? 4.515 -19.936 -6.716 1.00 46.38 89 ARG A O 1
ATOM 718 N N . GLY A 1 90 ? 3.358 -20.484 -8.567 1.00 36.91 90 GLY A N 1
ATOM 719 C CA . GLY A 1 90 ? 2.072 -20.756 -7.928 1.00 36.91 90 GLY A CA 1
ATOM 720 C C . GLY A 1 90 ? 1.080 -19.627 -8.224 1.00 36.91 90 GLY A C 1
ATOM 721 O O . GLY A 1 90 ? 1.497 -18.523 -8.576 1.00 36.91 90 GLY A O 1
ATOM 722 N N . PRO A 1 91 ? -0.236 -19.890 -8.170 1.00 33.94 91 PRO A N 1
ATOM 723 C CA . PRO A 1 91 ? -1.211 -18.866 -8.503 1.00 33.94 91 PRO A CA 1
ATOM 724 C C . PRO A 1 91 ? -1.164 -17.725 -7.472 1.00 33.94 91 PRO A C 1
ATOM 726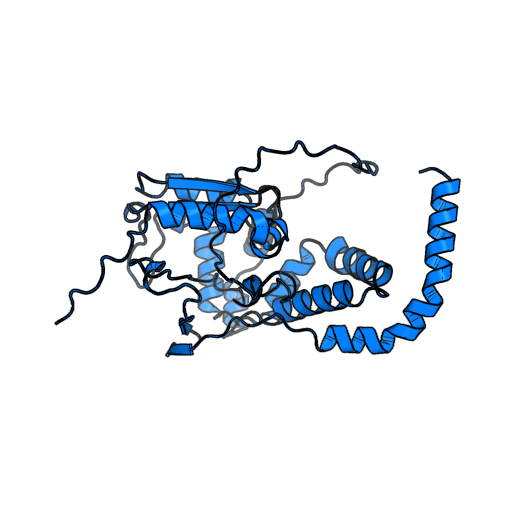 O O . PRO A 1 91 ? -0.796 -17.959 -6.317 1.00 33.94 91 PRO A O 1
ATOM 729 N N . PRO A 1 92 ? -1.546 -16.495 -7.854 1.00 42.88 92 PRO A N 1
ATOM 730 C CA . PRO A 1 92 ? -1.489 -15.349 -6.956 1.00 42.88 92 PRO A CA 1
ATOM 731 C C . PRO A 1 92 ? -2.276 -15.653 -5.675 1.00 42.88 92 PRO A C 1
ATOM 733 O O . PRO A 1 92 ? -3.363 -16.236 -5.738 1.00 42.88 92 PRO A O 1
ATOM 736 N N . LEU A 1 93 ? -1.629 -15.430 -4.524 1.00 40.12 93 LEU A N 1
ATOM 737 C CA . LEU A 1 93 ? -2.057 -15.871 -3.189 1.00 40.12 93 LEU A CA 1
ATOM 738 C C . LEU A 1 93 ? -2.669 -17.289 -3.166 1.00 40.12 93 LEU A C 1
ATOM 740 O O . LEU A 1 93 ? -3.796 -17.512 -2.722 1.00 40.12 93 LEU A O 1
ATOM 744 N N . ALA A 1 94 ? -1.939 -18.290 -3.663 1.00 34.84 94 ALA A N 1
ATOM 745 C CA . ALA A 1 94 ? -2.204 -19.675 -3.288 1.00 34.84 94 ALA A CA 1
ATOM 746 C C . ALA A 1 94 ? -1.570 -19.936 -1.926 1.00 34.84 94 ALA A C 1
ATOM 748 O O . ALA A 1 94 ? -0.356 -20.049 -1.794 1.00 34.84 94 ALA A O 1
ATOM 749 N N . PHE A 1 95 ? -2.416 -20.026 -0.908 1.00 40.25 95 PHE A N 1
ATOM 750 C CA . PHE A 1 95 ? -2.037 -20.548 0.394 1.00 40.25 95 PHE A CA 1
ATOM 751 C C . PHE A 1 95 ? -1.846 -22.062 0.270 1.00 40.25 95 PHE A C 1
ATOM 753 O O . PHE A 1 95 ? -2.753 -22.831 0.574 1.00 40.25 95 PHE A O 1
ATOM 760 N N . GLU A 1 96 ? -0.698 -22.491 -0.245 1.00 29.98 96 GLU A N 1
ATOM 761 C CA . GLU A 1 96 ? -0.282 -23.886 -0.148 1.00 29.98 96 GLU A CA 1
ATOM 762 C C . GLU A 1 96 ? 0.350 -24.115 1.226 1.00 29.98 96 GLU A C 1
ATOM 764 O O . GLU A 1 96 ? 1.174 -23.335 1.713 1.00 29.98 96 GLU A O 1
ATOM 769 N N . THR A 1 97 ? -0.094 -25.173 1.897 1.00 28.47 97 THR A N 1
ATOM 770 C CA . THR A 1 97 ? 0.483 -25.642 3.147 1.00 28.47 97 THR A CA 1
ATOM 771 C C . THR A 1 97 ? 1.888 -26.167 2.866 1.00 28.47 97 THR A C 1
ATOM 773 O O . THR A 1 97 ? 2.074 -27.223 2.267 1.00 28.47 97 THR A O 1
ATOM 776 N N . ALA A 1 98 ? 2.906 -25.419 3.296 1.00 28.50 98 ALA A N 1
ATOM 777 C CA . ALA A 1 98 ? 4.255 -25.954 3.396 1.00 28.50 98 ALA A CA 1
ATOM 778 C C . ALA A 1 98 ? 4.251 -27.029 4.493 1.00 28.50 98 ALA A C 1
ATOM 780 O O . ALA A 1 98 ? 4.264 -26.721 5.685 1.00 28.50 98 ALA A O 1
ATOM 781 N N . ALA A 1 99 ? 4.157 -28.289 4.074 1.00 26.75 99 ALA A N 1
ATOM 782 C CA . ALA A 1 99 ? 4.446 -29.432 4.919 1.00 26.75 99 ALA A CA 1
ATOM 783 C C . ALA A 1 99 ? 5.945 -29.437 5.253 1.00 26.75 99 ALA A C 1
ATOM 785 O O . ALA A 1 99 ? 6.781 -29.411 4.351 1.00 26.75 99 ALA A O 1
ATOM 786 N N . ASP A 1 100 ? 6.228 -29.451 6.554 1.00 31.52 100 ASP A N 1
ATOM 787 C CA . ASP A 1 100 ? 7.441 -29.901 7.236 1.00 31.52 100 ASP A CA 1
ATOM 788 C C . ASP A 1 100 ? 8.749 -29.857 6.430 1.00 31.52 100 ASP A C 1
ATOM 790 O O . ASP A 1 100 ? 9.136 -30.799 5.733 1.00 31.52 100 ASP A O 1
ATOM 794 N N . GLY A 1 101 ? 9.497 -28.777 6.630 1.00 26.77 101 GLY A N 1
ATOM 795 C CA . GLY A 1 101 ? 10.895 -28.685 6.241 1.00 26.77 101 GLY A CA 1
ATOM 796 C C . GLY A 1 101 ? 11.601 -27.640 7.086 1.00 26.77 101 GLY A C 1
ATOM 797 O O . GLY A 1 101 ? 11.600 -26.465 6.741 1.00 26.77 101 GLY A O 1
ATOM 798 N N . GLU A 1 102 ? 12.202 -28.063 8.199 1.00 26.95 102 GLU A N 1
ATOM 799 C CA . GLU A 1 102 ? 13.162 -27.240 8.931 1.00 26.95 102 GLU A CA 1
ATOM 800 C C . GLU A 1 102 ? 14.297 -26.838 7.975 1.00 26.95 102 GLU A C 1
ATOM 802 O O . GLU A 1 102 ? 15.099 -27.673 7.551 1.00 26.95 102 GLU A O 1
ATOM 807 N N . SER A 1 103 ? 14.375 -25.558 7.619 1.00 26.22 103 SER A N 1
ATOM 808 C CA . SER A 1 103 ? 15.545 -24.989 6.956 1.00 26.22 103 SER A CA 1
ATOM 809 C C . SER A 1 103 ? 16.199 -23.977 7.886 1.00 26.22 103 SER A C 1
ATOM 811 O O . SER A 1 103 ? 15.691 -22.876 8.087 1.00 26.22 103 SER A O 1
ATOM 813 N N . GLU A 1 104 ? 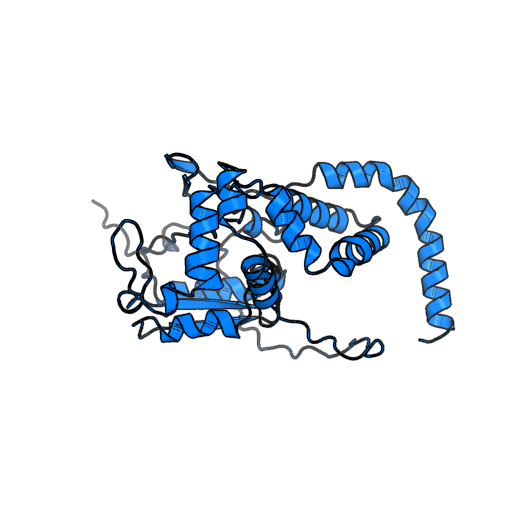17.330 -24.383 8.466 1.00 23.05 104 GLU A N 1
ATOM 814 C CA . GLU A 1 104 ? 18.222 -23.517 9.236 1.00 23.05 104 GLU A CA 1
ATOM 815 C C . GLU A 1 104 ? 18.656 -22.276 8.427 1.00 23.05 104 GLU A C 1
ATOM 817 O O . GLU A 1 104 ? 18.805 -22.351 7.200 1.00 23.05 104 GLU A O 1
ATOM 822 N N . PRO A 1 105 ? 18.918 -21.137 9.098 1.00 24.64 105 PRO A N 1
ATOM 823 C CA . PRO A 1 105 ? 19.292 -19.894 8.442 1.00 24.64 105 PRO A CA 1
ATOM 824 C C . PRO A 1 105 ? 20.637 -20.051 7.732 1.00 24.64 105 PRO A C 1
ATOM 826 O O . PRO A 1 105 ? 21.700 -20.177 8.347 1.00 24.64 105 PRO A O 1
ATOM 829 N N . ARG A 1 106 ? 20.600 -20.012 6.403 1.00 24.53 106 ARG A N 1
ATOM 830 C CA . ARG A 1 106 ? 21.802 -19.982 5.581 1.00 24.53 106 ARG A CA 1
ATOM 831 C C . ARG A 1 106 ? 22.312 -18.544 5.543 1.00 24.53 106 ARG A C 1
ATOM 833 O O . ARG A 1 106 ? 21.672 -17.671 4.971 1.00 24.53 106 ARG A O 1
ATOM 840 N N . ALA A 1 107 ? 23.460 -18.308 6.176 1.00 22.70 107 ALA A N 1
ATOM 841 C CA . ALA A 1 107 ? 24.147 -17.023 6.143 1.00 22.70 107 ALA A CA 1
ATOM 842 C C . ALA A 1 107 ? 24.307 -16.538 4.693 1.00 22.70 107 ALA A C 1
ATOM 844 O O . ALA A 1 107 ? 24.896 -17.237 3.863 1.00 22.70 107 ALA A O 1
ATOM 845 N N . ALA A 1 108 ? 23.772 -15.351 4.403 1.00 26.78 108 ALA A N 1
ATOM 846 C CA . ALA A 1 108 ? 24.009 -14.659 3.150 1.00 26.78 108 ALA A CA 1
ATOM 847 C C . ALA A 1 108 ? 25.493 -14.271 3.078 1.00 26.78 108 ALA A C 1
ATOM 849 O O . ALA A 1 108 ? 25.987 -13.424 3.822 1.00 26.78 108 ALA A O 1
ATOM 850 N N . ASP A 1 109 ? 26.198 -14.974 2.202 1.00 23.17 109 ASP A N 1
ATOM 851 C CA . ASP A 1 109 ? 27.479 -14.604 1.619 1.00 23.17 109 ASP A CA 1
ATOM 852 C C . ASP A 1 109 ? 27.387 -13.169 1.071 1.00 23.17 109 ASP A C 1
ATOM 854 O O . ASP A 1 109 ? 26.537 -12.848 0.238 1.00 23.17 109 ASP A O 1
ATOM 858 N N . GLY A 1 110 ? 28.232 -12.295 1.621 1.00 31.42 110 GLY A N 1
ATOM 859 C CA . GLY A 1 110 ? 28.372 -10.912 1.205 1.00 31.42 110 GLY A CA 1
ATOM 860 C C . GLY A 1 110 ? 29.383 -10.754 0.072 1.00 31.42 110 GLY A C 1
ATOM 861 O O . GLY A 1 110 ? 30.587 -10.791 0.306 1.00 31.42 110 GLY A O 1
ATOM 862 N N . SER A 1 111 ? 28.880 -10.440 -1.118 1.00 25.00 111 SER A N 1
ATOM 863 C CA . SER A 1 111 ? 29.548 -9.678 -2.188 1.00 25.00 111 SER A CA 1
ATOM 864 C C . SER A 1 111 ? 28.459 -9.377 -3.225 1.00 25.00 111 SER A C 1
ATOM 866 O O . SER A 1 111 ? 27.835 -10.304 -3.721 1.00 25.00 111 SER A O 1
ATOM 868 N N . ASP A 1 112 ? 28.021 -8.149 -3.495 1.00 24.20 112 ASP A N 1
ATOM 869 C CA . ASP A 1 112 ? 28.803 -7.019 -3.976 1.00 24.20 112 ASP A CA 1
ATOM 870 C C . ASP A 1 112 ? 28.125 -5.689 -3.601 1.00 24.20 112 ASP A C 1
ATOM 872 O O . ASP A 1 112 ? 27.159 -5.249 -4.226 1.00 24.20 112 ASP A O 1
ATOM 876 N N . ALA A 1 113 ? 28.672 -4.996 -2.603 1.00 26.30 113 ALA A N 1
ATOM 877 C CA . ALA A 1 113 ? 28.386 -3.585 -2.378 1.00 26.30 113 ALA A CA 1
ATOM 878 C C . ALA A 1 113 ? 29.273 -2.754 -3.317 1.00 26.30 113 ALA A C 1
ATOM 880 O O . ALA A 1 113 ? 30.466 -2.576 -3.069 1.00 26.30 113 ALA A O 1
ATOM 881 N N . HIS A 1 114 ? 28.711 -2.243 -4.414 1.00 27.08 114 HIS A N 1
ATOM 882 C CA . HIS A 1 114 ? 29.405 -1.273 -5.260 1.00 27.08 114 HIS A CA 1
ATOM 883 C C . HIS A 1 114 ? 29.193 0.140 -4.698 1.00 27.08 114 HIS A C 1
ATOM 885 O O . HIS A 1 114 ? 28.190 0.801 -4.961 1.00 27.08 114 HIS A O 1
ATOM 891 N N . THR A 1 115 ? 30.151 0.594 -3.891 1.00 28.03 115 THR A N 1
ATOM 892 C CA . THR A 1 115 ? 30.212 1.945 -3.323 1.00 28.03 115 THR A CA 1
ATOM 893 C C . THR A 1 115 ? 30.572 2.959 -4.417 1.00 28.03 115 THR A C 1
ATOM 895 O O . THR A 1 115 ? 31.720 3.053 -4.853 1.00 28.03 115 THR A O 1
ATOM 898 N N . GLY A 1 116 ? 29.583 3.721 -4.888 1.00 25.97 116 GLY A N 1
ATOM 899 C CA . GLY A 1 116 ? 29.800 4.967 -5.632 1.00 25.97 116 GLY A CA 1
ATOM 900 C C . GLY A 1 116 ? 30.123 6.129 -4.679 1.00 25.97 116 GLY A C 1
ATOM 901 O O . GLY A 1 116 ? 29.792 6.043 -3.497 1.00 25.97 116 GLY A O 1
ATOM 902 N N . PRO A 1 117 ? 30.792 7.202 -5.145 1.00 23.66 117 PRO A N 1
ATOM 903 C CA . PRO A 1 117 ? 31.268 8.264 -4.268 1.00 23.66 117 PRO A CA 1
ATOM 904 C C . PRO A 1 117 ? 30.095 9.006 -3.623 1.00 23.66 117 PRO A C 1
ATOM 906 O O . PRO A 1 117 ? 29.189 9.480 -4.304 1.00 23.66 117 PRO A O 1
ATOM 909 N N . SER A 1 118 ? 30.160 9.108 -2.299 1.00 32.69 118 SER A N 1
ATOM 910 C CA . SER A 1 118 ? 29.276 9.891 -1.446 1.00 32.69 118 SER A CA 1
ATOM 911 C C . SER A 1 118 ? 29.371 11.374 -1.807 1.00 32.69 118 SER A C 1
ATOM 913 O O . SER A 1 118 ? 30.306 12.064 -1.397 1.00 32.69 118 SER A O 1
ATOM 915 N N . THR A 1 119 ? 28.410 11.868 -2.581 1.00 28.73 119 THR A N 1
ATOM 916 C CA . THR A 1 119 ? 28.051 13.286 -2.555 1.00 28.73 119 THR A CA 1
ATOM 917 C C . THR A 1 119 ? 27.324 13.558 -1.248 1.00 28.73 119 THR A C 1
ATOM 919 O O . THR A 1 119 ? 26.381 12.846 -0.907 1.00 28.73 119 THR A O 1
ATOM 922 N N . GLU A 1 120 ? 27.829 14.546 -0.516 1.00 25.23 120 GLU A N 1
ATOM 923 C CA . GLU A 1 120 ? 27.329 15.023 0.770 1.00 25.23 120 GLU A CA 1
ATOM 924 C C . GLU A 1 120 ? 25.798 15.089 0.785 1.00 25.23 120 GLU A C 1
ATOM 926 O O . GLU A 1 120 ? 25.174 15.643 -0.122 1.00 25.23 120 GLU A O 1
ATOM 931 N N . ALA A 1 121 ? 25.221 14.459 1.808 1.00 29.53 121 ALA A N 1
ATOM 932 C CA . ALA A 1 121 ? 23.793 14.357 2.026 1.00 29.53 121 ALA A CA 1
ATOM 933 C C . ALA A 1 121 ? 23.171 15.757 2.082 1.00 29.53 121 ALA A C 1
ATOM 935 O O . ALA A 1 121 ? 23.333 16.495 3.054 1.00 29.53 121 ALA A O 1
ATOM 936 N N . VAL A 1 122 ? 22.433 16.105 1.030 1.00 30.77 122 VAL A N 1
ATOM 937 C CA . VAL A 1 122 ? 21.240 16.929 1.203 1.00 30.77 122 VAL A CA 1
ATOM 938 C C . VAL A 1 122 ? 20.376 16.143 2.181 1.00 30.77 122 VAL A C 1
ATOM 940 O O . VAL A 1 122 ? 20.140 14.959 1.952 1.00 30.77 122 VAL A O 1
ATOM 943 N N . ASP A 1 123 ? 20.020 16.766 3.298 1.00 37.38 123 ASP A N 1
ATOM 944 C CA . ASP A 1 123 ? 19.157 16.195 4.327 1.00 37.38 123 ASP A CA 1
ATOM 945 C C . ASP A 1 123 ? 17.847 15.742 3.664 1.00 37.38 123 ASP A C 1
ATOM 947 O O . ASP A 1 123 ? 16.970 16.549 3.348 1.00 37.38 123 ASP A O 1
ATOM 951 N N . ASN A 1 124 ? 17.786 14.460 3.301 1.00 41.09 124 ASN A N 1
ATOM 952 C CA . ASN A 1 124 ? 16.639 13.870 2.638 1.00 41.09 124 ASN A CA 1
ATOM 953 C C . ASN A 1 124 ? 15.600 13.656 3.730 1.00 41.09 124 ASN A C 1
ATOM 955 O O . ASN A 1 124 ? 15.601 12.627 4.397 1.00 41.09 124 ASN A O 1
ATOM 959 N N . ALA A 1 125 ? 14.732 14.644 3.916 1.00 54.41 125 ALA A N 1
ATOM 960 C CA . ALA A 1 125 ? 13.464 14.452 4.594 1.00 54.41 125 ALA A CA 1
ATOM 961 C C . ALA A 1 125 ? 12.812 13.168 4.039 1.00 54.41 125 ALA A C 1
ATOM 963 O O . ALA A 1 125 ? 12.639 13.053 2.818 1.00 54.41 125 ALA A O 1
ATOM 964 N N . ASP A 1 126 ? 12.505 12.192 4.903 1.00 62.41 126 ASP A N 1
ATOM 965 C CA . ASP A 1 126 ? 11.841 10.956 4.469 1.00 62.41 126 ASP A CA 1
ATOM 966 C C . ASP A 1 126 ? 10.539 11.316 3.726 1.00 62.41 126 ASP A C 1
ATOM 968 O O . ASP A 1 126 ? 9.982 12.404 3.881 1.00 62.41 126 ASP A O 1
ATOM 972 N N . GLY A 1 127 ? 10.015 10.415 2.901 1.00 59.47 127 GLY A N 1
ATOM 973 C CA . GLY A 1 127 ? 8.846 10.672 2.054 1.00 59.47 127 GLY A CA 1
ATOM 974 C C . GLY A 1 127 ? 7.629 11.226 2.799 1.00 59.47 127 GLY A C 1
ATOM 975 O O . GLY A 1 127 ? 6.950 12.090 2.248 1.00 59.47 127 GLY A O 1
ATOM 976 N N . ILE A 1 128 ? 7.394 10.832 4.054 1.00 66.31 128 ILE A N 1
ATOM 977 C CA . ILE A 1 128 ? 6.330 11.422 4.883 1.00 66.31 128 ILE A CA 1
ATOM 978 C C . ILE A 1 128 ? 6.575 12.904 5.212 1.00 66.31 128 ILE A C 1
ATOM 980 O O . ILE A 1 128 ? 5.635 13.697 5.231 1.00 66.31 128 ILE A O 1
ATOM 984 N N . ASP A 1 129 ? 7.829 13.312 5.403 1.00 69.81 129 ASP A N 1
ATOM 985 C CA . ASP A 1 129 ? 8.199 14.702 5.676 1.00 69.81 129 ASP A CA 1
ATOM 986 C C . ASP A 1 129 ? 8.136 15.551 4.400 1.00 69.81 129 ASP A C 1
ATOM 988 O O . ASP A 1 129 ? 7.730 16.715 4.454 1.00 69.81 129 ASP A O 1
ATOM 992 N N . LEU A 1 130 ? 8.442 14.971 3.232 1.00 67.31 130 LEU A N 1
ATOM 993 C CA . LEU A 1 130 ? 8.172 15.620 1.947 1.00 67.31 130 LEU A CA 1
ATOM 994 C C . LEU A 1 130 ? 6.667 15.815 1.733 1.00 67.31 130 LEU A C 1
ATOM 996 O O . LEU A 1 130 ? 6.253 16.908 1.354 1.00 67.31 130 LEU A O 1
ATOM 1000 N N . VAL A 1 131 ? 5.849 14.787 1.987 1.00 66.19 131 VAL A N 1
ATOM 1001 C CA . VAL A 1 131 ? 4.384 14.885 1.878 1.00 66.19 131 VAL A CA 1
ATOM 1002 C C . VAL A 1 131 ? 3.856 15.957 2.824 1.00 66.19 131 VAL A C 1
ATOM 1004 O O . VAL A 1 131 ? 3.102 16.818 2.382 1.00 66.19 131 VAL A O 1
ATOM 1007 N N . ARG A 1 132 ? 4.306 15.981 4.084 1.00 68.06 132 ARG A N 1
ATOM 1008 C CA . ARG A 1 132 ? 3.960 17.041 5.043 1.00 68.06 132 ARG A CA 1
ATOM 1009 C C . ARG A 1 132 ? 4.399 18.417 4.568 1.00 68.06 132 ARG A C 1
ATOM 1011 O O . ARG A 1 132 ? 3.635 19.363 4.686 1.00 68.06 132 ARG A O 1
ATOM 1018 N N . THR A 1 133 ? 5.596 18.541 4.003 1.00 72.69 133 THR A N 1
ATOM 1019 C CA . THR A 1 133 ? 6.102 19.818 3.484 1.00 72.69 133 THR A CA 1
ATOM 1020 C C . THR A 1 133 ? 5.278 20.297 2.292 1.00 72.69 133 THR A C 1
ATOM 1022 O O . THR A 1 133 ? 4.898 21.463 2.244 1.00 72.69 133 THR A O 1
ATOM 1025 N N . LEU A 1 134 ? 4.967 19.422 1.335 1.00 68.31 134 LEU A N 1
ATOM 1026 C CA . LEU A 1 134 ? 4.114 19.759 0.195 1.00 68.31 134 LEU A CA 1
ATOM 1027 C C . LEU A 1 134 ? 2.701 20.127 0.662 1.00 68.31 134 LEU A C 1
ATOM 1029 O O . LEU A 1 134 ? 2.185 21.164 0.258 1.00 68.31 134 LEU A O 1
ATOM 1033 N N . ALA A 1 135 ? 2.118 19.338 1.565 1.00 69.31 135 ALA A N 1
ATOM 1034 C CA . ALA A 1 135 ? 0.813 19.605 2.162 1.00 69.31 135 ALA A CA 1
ATOM 1035 C C . ALA A 1 135 ? 0.787 20.905 2.982 1.00 69.31 135 ALA A C 1
ATOM 1037 O O . ALA A 1 135 ? -0.191 21.632 2.942 1.00 69.31 135 ALA A O 1
ATOM 1038 N N . ALA A 1 136 ? 1.863 21.260 3.684 1.00 71.62 136 ALA A N 1
ATOM 1039 C CA . ALA A 1 136 ? 1.937 22.518 4.428 1.00 71.62 136 ALA A CA 1
ATOM 1040 C C . ALA A 1 136 ? 2.052 23.750 3.510 1.00 71.62 136 ALA A C 1
ATOM 1042 O O . ALA A 1 136 ? 1.735 24.863 3.925 1.00 71.62 136 ALA A O 1
ATOM 1043 N N . ASN A 1 137 ? 2.523 23.566 2.272 1.00 74.62 137 ASN A N 1
ATOM 1044 C CA . ASN A 1 137 ? 2.708 24.640 1.292 1.00 74.62 137 ASN A CA 1
ATOM 1045 C C . ASN A 1 137 ? 1.584 24.717 0.242 1.00 74.62 137 ASN A C 1
ATOM 1047 O O . ASN A 1 137 ? 1.602 25.613 -0.605 1.00 74.62 137 ASN A O 1
ATOM 1051 N N . HIS A 1 138 ? 0.605 23.815 0.300 1.00 75.75 138 HIS A N 1
ATOM 1052 C CA . HIS A 1 138 ? -0.559 23.791 -0.577 1.00 75.75 138 HIS A CA 1
ATOM 1053 C C . HIS A 1 138 ? -1.825 23.629 0.253 1.00 75.75 138 HIS A C 1
ATOM 1055 O O . HIS A 1 138 ? -1.911 22.731 1.074 1.00 75.75 138 HIS A O 1
ATOM 1061 N N . ASP A 1 139 ? -2.826 24.471 0.018 1.00 81.25 139 ASP A N 1
ATOM 1062 C CA . ASP A 1 139 ? -4.115 24.331 0.688 1.00 81.25 139 ASP A CA 1
ATOM 1063 C C . ASP A 1 139 ? -4.873 23.128 0.090 1.00 81.25 139 ASP A C 1
ATOM 1065 O O . ASP A 1 139 ? -5.281 23.194 -1.077 1.00 81.25 139 ASP A O 1
ATOM 1069 N N . PRO A 1 140 ? -5.059 22.021 0.836 1.00 82.94 140 PRO A N 1
ATOM 1070 C CA . PRO A 1 140 ? -5.721 20.835 0.307 1.00 82.94 140 PRO A CA 1
ATOM 1071 C C . PRO A 1 140 ? -7.191 21.106 -0.048 1.00 82.94 140 PRO A C 1
ATOM 1073 O O . PRO A 1 140 ? -7.737 20.421 -0.917 1.00 82.94 140 PRO A O 1
ATOM 1076 N N . GLN A 1 141 ? -7.806 22.147 0.531 1.00 85.06 141 GLN A N 1
ATOM 1077 C CA . GLN A 1 141 ? -9.153 22.577 0.170 1.00 85.06 141 GLN A CA 1
ATOM 1078 C C . GLN A 1 141 ? -9.216 23.088 -1.274 1.00 85.06 141 GLN A C 1
ATOM 1080 O O . GLN A 1 141 ? -10.202 22.844 -1.956 1.00 85.06 141 GLN A O 1
ATOM 1085 N N . GLN A 1 142 ? -8.151 23.704 -1.799 1.00 84.62 142 GLN A N 1
ATOM 1086 C CA . GLN A 1 142 ? -8.125 24.154 -3.199 1.00 84.62 142 GLN A CA 1
ATOM 1087 C C . GLN A 1 142 ? -8.190 22.983 -4.184 1.00 84.62 142 GLN A C 1
ATOM 1089 O O . GLN A 1 142 ? -8.782 23.112 -5.255 1.00 84.62 142 GLN A O 1
ATOM 1094 N N . ILE A 1 143 ? -7.590 21.840 -3.835 1.00 81.88 143 ILE A N 1
ATOM 1095 C CA . ILE A 1 143 ? -7.678 20.617 -4.642 1.00 81.88 143 ILE A CA 1
ATOM 1096 C C . ILE A 1 143 ? -9.090 20.035 -4.542 1.00 81.88 143 ILE A C 1
ATOM 1098 O O . ILE A 1 143 ? -9.659 19.670 -5.568 1.00 81.88 143 ILE A O 1
ATOM 1102 N N . ALA A 1 144 ? -9.671 20.002 -3.340 1.00 85.69 144 ALA A N 1
ATOM 1103 C CA . ALA A 1 144 ? -11.038 19.533 -3.126 1.00 85.69 144 ALA A CA 1
ATOM 1104 C C . ALA A 1 144 ? -12.090 20.392 -3.851 1.00 85.69 144 ALA A C 1
ATOM 1106 O O . ALA A 1 144 ? -13.018 19.850 -4.441 1.00 85.69 144 ALA A O 1
ATOM 1107 N N . ASP A 1 145 ? -11.919 21.715 -3.862 1.00 86.25 145 ASP A N 1
ATOM 1108 C CA . ASP A 1 145 ? -12.809 22.658 -4.549 1.00 86.25 145 ASP A CA 1
ATOM 1109 C C . ASP A 1 145 ? -12.679 22.566 -6.080 1.00 86.25 145 ASP A C 1
ATOM 1111 O O . ASP A 1 145 ? -13.628 22.851 -6.812 1.00 86.25 145 ASP A O 1
ATOM 1115 N N . ALA A 1 146 ? -11.495 22.196 -6.580 1.00 84.31 146 ALA A N 1
ATOM 1116 C CA . ALA A 1 146 ? -11.232 22.043 -8.009 1.00 84.31 146 ALA A CA 1
ATOM 1117 C C . ALA A 1 146 ? -11.677 20.679 -8.560 1.00 84.31 146 ALA A C 1
ATOM 1119 O O . ALA A 1 146 ? -12.024 20.580 -9.741 1.00 84.31 146 ALA A O 1
ATOM 1120 N N . PHE A 1 147 ? -11.646 19.633 -7.730 1.00 79.31 147 PHE A N 1
ATOM 1121 C CA . PHE A 1 147 ? -11.930 18.260 -8.124 1.00 79.31 147 PHE A CA 1
ATOM 1122 C C . PHE A 1 147 ? -12.899 17.590 -7.144 1.00 79.31 147 PHE A C 1
ATOM 1124 O O . PHE A 1 147 ? -12.506 17.186 -6.051 1.00 79.31 147 PHE A O 1
ATOM 1131 N N . ASP A 1 148 ? -14.136 17.343 -7.591 1.00 78.06 148 ASP A N 1
ATOM 1132 C CA . ASP A 1 148 ? -15.097 16.510 -6.845 1.00 78.06 148 ASP A CA 1
ATOM 1133 C C . ASP A 1 148 ? -14.521 15.109 -6.557 1.00 78.06 148 ASP A C 1
ATOM 1135 O O . ASP A 1 148 ? -14.698 14.547 -5.473 1.00 78.06 148 ASP A O 1
ATOM 1139 N N . ALA A 1 149 ? -13.778 14.570 -7.529 1.00 82.06 149 ALA A N 1
ATOM 1140 C CA . ALA A 1 149 ? -12.958 13.376 -7.398 1.00 82.06 149 ALA A CA 1
ATOM 1141 C C . ALA A 1 149 ? -11.530 13.696 -7.860 1.00 82.06 149 ALA A C 1
ATOM 1143 O O . ALA A 1 149 ? -11.295 13.965 -9.042 1.00 82.06 149 ALA A O 1
ATOM 1144 N N . VAL A 1 150 ? -10.585 13.682 -6.921 1.00 79.94 150 VAL A N 1
ATOM 1145 C CA . VAL A 1 150 ? -9.159 13.897 -7.155 1.00 79.94 150 VAL A CA 1
ATOM 1146 C C . VAL A 1 150 ? -8.647 12.823 -8.122 1.00 79.94 150 VAL A C 1
ATOM 1148 O O . VAL A 1 150 ? -8.724 11.632 -7.802 1.00 79.94 150 VAL A O 1
ATOM 1151 N N . PRO A 1 151 ? -8.127 13.209 -9.302 1.00 75.06 151 PRO A N 1
ATOM 1152 C CA . PRO A 1 151 ? -7.661 12.246 -10.290 1.00 75.06 151 PRO A CA 1
ATOM 1153 C C . PRO A 1 151 ? -6.406 11.503 -9.819 1.00 75.06 151 PRO A C 1
ATOM 1155 O O . PRO A 1 151 ? -5.437 12.135 -9.395 1.00 75.06 151 PRO A O 1
ATOM 1158 N N . SER A 1 152 ? -6.364 10.185 -10.008 1.00 71.75 152 SER A N 1
ATOM 1159 C CA . SER A 1 152 ? -5.190 9.336 -9.736 1.00 71.75 152 SER A CA 1
ATOM 1160 C C . SER A 1 152 ? -3.892 9.845 -10.391 1.00 71.75 152 SER A C 1
ATOM 1162 O O . SER A 1 152 ? -2.874 9.897 -9.698 1.00 71.75 152 SER A O 1
ATOM 1164 N N . PRO A 1 153 ? -3.906 10.385 -11.633 1.00 72.81 153 PRO A N 1
ATOM 1165 C CA . PRO A 1 153 ? -2.703 10.955 -12.243 1.00 72.81 153 PRO A CA 1
ATOM 1166 C C . PRO A 1 153 ? -2.089 12.134 -11.476 1.00 72.81 153 PRO A C 1
ATOM 1168 O O . PRO A 1 153 ? -0.886 12.380 -11.576 1.00 72.81 153 PRO A O 1
ATOM 1171 N N . LEU A 1 154 ? -2.893 12.890 -10.716 1.00 71.94 154 LEU A N 1
ATOM 1172 C CA . LEU A 1 154 ? -2.377 13.979 -9.882 1.00 71.94 154 LEU A CA 1
ATOM 1173 C C . LEU A 1 154 ? -1.554 13.419 -8.716 1.00 71.94 154 LEU A C 1
ATOM 1175 O O . LEU A 1 154 ? -0.485 13.942 -8.397 1.00 71.94 154 LEU A O 1
ATOM 1179 N N . LEU A 1 155 ? -2.027 12.326 -8.120 1.00 71.44 155 LEU A N 1
ATOM 1180 C CA . LEU A 1 155 ? -1.332 11.627 -7.049 1.00 71.44 155 LEU A CA 1
ATOM 1181 C C . LEU A 1 155 ? -0.064 10.929 -7.561 1.00 71.44 155 LEU A C 1
ATOM 1183 O O . LEU A 1 155 ? 0.992 11.038 -6.938 1.00 71.44 155 LEU A O 1
ATOM 1187 N N . GLU A 1 156 ? -0.123 10.301 -8.737 1.00 72.62 156 GLU A N 1
ATOM 1188 C CA . GLU A 1 156 ? 1.054 9.735 -9.409 1.00 72.62 156 GLU A CA 1
ATOM 1189 C C . GLU A 1 156 ? 2.134 10.789 -9.673 1.00 72.62 156 GLU A C 1
ATOM 1191 O O . GLU A 1 156 ? 3.318 10.545 -9.434 1.00 72.62 156 GLU A O 1
ATOM 1196 N N . ALA A 1 157 ? 1.741 11.979 -10.136 1.00 71.06 157 ALA A N 1
ATOM 1197 C CA . ALA A 1 157 ? 2.676 13.073 -10.369 1.00 71.06 157 ALA A CA 1
ATOM 1198 C C . ALA A 1 157 ? 3.373 13.505 -9.070 1.00 71.06 157 ALA A C 1
ATOM 1200 O O . ALA A 1 157 ? 4.591 13.705 -9.064 1.00 71.06 157 ALA A O 1
ATOM 1201 N N . ALA A 1 158 ? 2.632 13.590 -7.961 1.00 70.94 158 ALA A N 1
ATOM 1202 C CA . ALA A 1 158 ? 3.202 13.887 -6.650 1.00 70.94 158 ALA A CA 1
ATOM 1203 C C . ALA A 1 158 ? 4.216 12.813 -6.206 1.00 70.94 158 ALA A C 1
ATOM 1205 O O . ALA A 1 158 ? 5.309 13.149 -5.745 1.00 70.94 158 ALA A O 1
ATOM 1206 N N . LEU A 1 159 ? 3.911 11.526 -6.416 1.00 69.50 159 LEU A N 1
ATOM 1207 C CA . LEU A 1 159 ? 4.825 10.415 -6.117 1.00 69.50 159 LEU A CA 1
ATOM 1208 C C . LEU A 1 159 ? 6.086 10.442 -6.997 1.00 69.50 159 LEU A C 1
ATOM 1210 O O . LEU A 1 159 ? 7.196 10.239 -6.497 1.00 69.50 159 LEU A O 1
ATOM 1214 N N . ALA A 1 160 ? 5.946 10.728 -8.294 1.00 68.75 160 ALA A N 1
ATOM 1215 C CA . ALA A 1 160 ? 7.068 10.795 -9.231 1.00 68.75 160 ALA A CA 1
ATOM 1216 C C . ALA A 1 160 ? 8.039 11.941 -8.899 1.00 68.75 160 ALA A C 1
ATOM 1218 O O . ALA A 1 160 ? 9.260 11.778 -9.002 1.00 68.75 160 ALA A O 1
ATOM 1219 N N . LEU A 1 161 ? 7.511 13.083 -8.444 1.00 71.12 161 LEU A N 1
ATOM 1220 C CA . LEU A 1 161 ? 8.303 14.245 -8.032 1.00 71.12 161 LEU A CA 1
ATOM 1221 C C . LEU A 1 161 ? 9.154 13.996 -6.783 1.00 71.12 161 LEU A C 1
ATOM 1223 O O . LEU A 1 161 ? 10.122 14.724 -6.572 1.00 71.12 161 LEU A O 1
ATOM 1227 N N . ARG A 1 162 ? 8.859 12.958 -5.990 1.00 70.06 162 ARG A N 1
ATOM 1228 C CA . ARG A 1 162 ? 9.681 12.573 -4.833 1.00 70.06 162 ARG A CA 1
ATOM 1229 C C . ARG A 1 162 ? 11.049 12.042 -5.243 1.00 70.06 162 ARG A C 1
ATOM 1231 O O . ARG A 1 162 ? 12.052 12.350 -4.606 1.00 70.06 162 ARG A O 1
ATOM 1238 N N . LYS A 1 163 ? 11.097 11.234 -6.304 1.00 70.12 163 LYS A N 1
ATOM 1239 C CA . LYS A 1 163 ? 12.343 10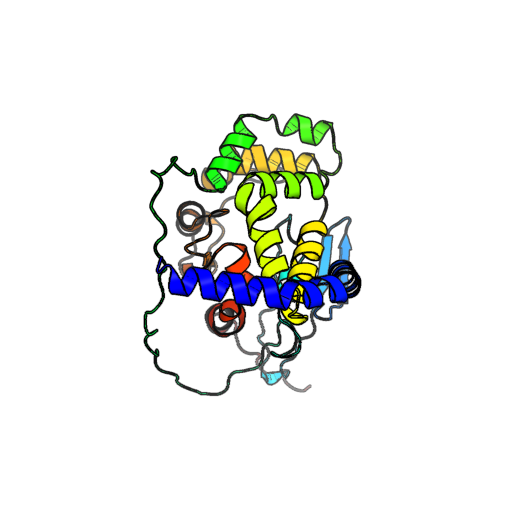.665 -6.834 1.00 70.12 163 LYS A CA 1
ATOM 1240 C C . LYS A 1 163 ? 12.481 10.976 -8.322 1.00 70.12 163 LYS A C 1
ATOM 1242 O O . LYS A 1 163 ? 12.477 10.060 -9.148 1.00 70.12 163 LYS A O 1
ATOM 1247 N N . PRO A 1 164 ? 12.639 12.259 -8.690 1.00 73.88 164 PRO A N 1
ATOM 1248 C CA . PRO A 1 164 ? 12.539 12.687 -10.080 1.00 73.88 164 PRO A CA 1
ATOM 1249 C C . PRO A 1 164 ? 13.636 12.053 -10.937 1.00 73.88 164 PRO A C 1
ATOM 1251 O O . PRO A 1 164 ? 13.375 11.649 -12.067 1.00 73.88 164 PRO A O 1
ATOM 1254 N N . VAL A 1 165 ? 14.844 11.883 -10.387 1.00 75.19 165 VAL A N 1
ATOM 1255 C CA . VAL A 1 165 ? 15.949 11.190 -11.067 1.00 75.19 165 VAL A CA 1
ATOM 1256 C C . VAL A 1 165 ? 15.642 9.703 -11.243 1.00 75.19 165 VAL A C 1
ATOM 1258 O O . VAL A 1 165 ? 15.856 9.159 -12.324 1.00 75.19 165 VAL A O 1
ATOM 1261 N N . GLU A 1 166 ? 15.109 9.041 -10.215 1.00 75.81 166 GLU A N 1
ATOM 1262 C CA . GLU A 1 166 ? 14.810 7.611 -10.281 1.00 75.81 166 GLU A CA 1
ATOM 1263 C C . GLU A 1 166 ? 13.723 7.312 -11.319 1.00 75.81 166 GLU A C 1
ATOM 1265 O O . GLU A 1 166 ? 13.939 6.499 -12.219 1.00 75.81 166 GLU A O 1
ATOM 1270 N N . TYR A 1 167 ? 12.596 8.025 -11.251 1.00 73.25 167 TYR A N 1
ATOM 1271 C CA . TYR A 1 167 ? 11.456 7.810 -12.141 1.00 73.25 167 TYR A CA 1
ATOM 1272 C C . TYR A 1 167 ? 11.690 8.314 -13.569 1.00 73.25 167 TYR A C 1
ATOM 1274 O O . TYR A 1 167 ? 11.249 7.666 -14.517 1.00 73.25 167 TYR A O 1
ATOM 1282 N N . THR A 1 168 ? 12.398 9.434 -13.751 1.00 75.06 168 THR A N 1
ATOM 1283 C CA . THR A 1 168 ? 12.559 10.062 -15.079 1.00 75.06 168 THR A CA 1
ATOM 1284 C C . THR A 1 168 ? 13.806 9.581 -15.819 1.00 75.06 168 THR A C 1
ATOM 1286 O O . THR A 1 168 ? 13.842 9.628 -17.047 1.00 75.06 168 THR A O 1
ATOM 1289 N N . VAL A 1 169 ? 14.840 9.121 -15.105 1.00 80.62 169 VAL A N 1
ATOM 1290 C CA . VAL A 1 169 ? 16.138 8.765 -15.704 1.00 80.62 169 VAL A CA 1
ATOM 1291 C C . VAL A 1 169 ? 16.508 7.315 -15.414 1.00 80.62 169 VAL A C 1
ATOM 1293 O O . VAL A 1 169 ? 16.670 6.526 -16.345 1.00 80.62 169 VAL A O 1
ATOM 1296 N N . THR A 1 170 ? 16.626 6.936 -14.140 1.00 82.31 170 THR A N 1
ATOM 1297 C CA . THR A 1 170 ? 17.166 5.624 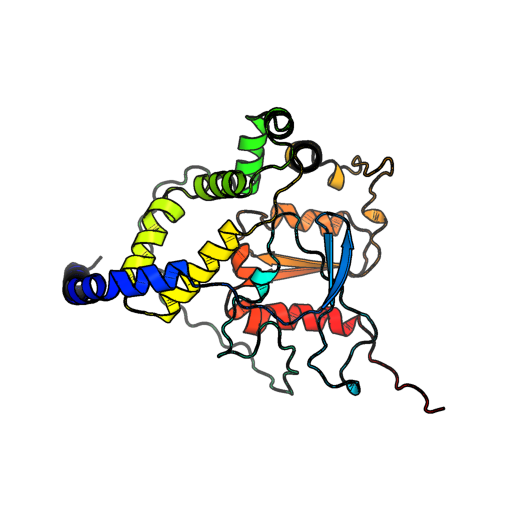-13.750 1.00 82.31 170 THR A CA 1
ATOM 1298 C C . THR A 1 170 ? 16.295 4.469 -14.236 1.00 82.31 170 THR A C 1
ATOM 1300 O O . THR A 1 170 ? 16.812 3.528 -14.836 1.00 82.31 170 THR A O 1
ATOM 1303 N N . ASN A 1 171 ? 14.981 4.531 -14.016 1.00 82.81 171 ASN A N 1
ATOM 1304 C CA . ASN A 1 171 ? 14.054 3.460 -14.383 1.00 82.81 171 ASN A CA 1
ATOM 1305 C C . ASN A 1 171 ? 13.959 3.256 -15.907 1.00 82.81 171 ASN A C 1
ATOM 1307 O O . ASN A 1 171 ? 14.134 2.116 -16.347 1.00 82.81 171 ASN A O 1
ATOM 1311 N N . PRO A 1 172 ? 13.810 4.310 -16.737 1.00 83.31 172 PRO A N 1
ATOM 1312 C CA . PRO A 1 172 ? 13.899 4.173 -18.191 1.00 83.31 172 PRO A CA 1
ATOM 1313 C C . PRO A 1 172 ? 15.226 3.572 -18.678 1.00 83.31 172 PRO A C 1
ATOM 1315 O O . PRO A 1 172 ? 15.223 2.729 -19.576 1.00 83.31 172 PRO A O 1
ATOM 1318 N N . LEU A 1 173 ? 16.360 3.953 -18.076 1.00 84.94 173 LEU A N 1
ATOM 1319 C CA . LEU A 1 173 ? 17.668 3.390 -18.433 1.00 84.94 173 LEU A CA 1
ATOM 1320 C C . LEU A 1 173 ? 17.801 1.917 -18.023 1.00 84.94 173 LEU A C 1
ATOM 1322 O O . LEU A 1 173 ? 18.301 1.114 -18.808 1.00 84.94 173 LEU A O 1
ATOM 1326 N N . ARG A 1 174 ? 17.320 1.538 -16.833 1.00 84.62 174 ARG A N 1
ATOM 1327 C CA . ARG A 1 174 ? 17.282 0.137 -16.378 1.00 84.62 174 ARG A CA 1
ATOM 1328 C C . ARG A 1 174 ? 16.410 -0.729 -17.287 1.00 84.62 174 ARG A C 1
ATOM 1330 O O . ARG A 1 174 ? 16.810 -1.840 -17.632 1.00 84.62 174 ARG A O 1
ATOM 1337 N N . LEU A 1 175 ? 15.256 -0.211 -17.713 1.00 86.19 175 LEU A N 1
ATOM 1338 C CA . LEU A 1 175 ? 14.389 -0.883 -18.680 1.00 86.19 175 LEU A CA 1
ATOM 1339 C C . LEU A 1 175 ? 15.096 -1.053 -20.029 1.00 86.19 175 LEU A C 1
ATOM 1341 O O . LEU A 1 175 ? 15.086 -2.143 -20.589 1.00 86.19 175 LEU A O 1
ATOM 1345 N N . TRP A 1 176 ? 15.766 -0.012 -20.532 1.00 85.88 176 TRP A N 1
ATOM 1346 C CA . TRP A 1 176 ? 16.564 -0.111 -21.756 1.00 85.88 176 TRP A CA 1
ATOM 1347 C C . TRP A 1 176 ? 17.674 -1.163 -21.641 1.00 85.88 176 TRP A C 1
ATOM 1349 O O . TRP A 1 176 ? 17.904 -1.946 -22.567 1.00 85.88 176 TRP A O 1
ATOM 1359 N N . ASP A 1 177 ? 18.356 -1.222 -20.497 1.00 85.44 177 ASP A N 1
ATOM 1360 C CA . ASP A 1 177 ? 19.416 -2.192 -20.236 1.00 85.44 177 ASP A CA 1
ATOM 1361 C C . ASP A 1 177 ? 18.908 -3.645 -20.243 1.00 85.44 177 ASP A C 1
ATOM 1363 O O . ASP A 1 177 ? 19.685 -4.525 -20.618 1.00 85.44 177 ASP A O 1
ATOM 1367 N N . ARG A 1 178 ? 17.620 -3.890 -19.963 1.00 86.56 178 ARG A N 1
ATOM 1368 C CA . ARG A 1 178 ? 17.001 -5.230 -19.957 1.00 86.56 178 ARG A CA 1
ATOM 1369 C C . ARG A 1 178 ? 15.854 -5.416 -20.960 1.00 86.56 178 ARG A C 1
ATOM 1371 O O . ARG A 1 178 ? 15.052 -6.328 -20.809 1.00 86.56 178 ARG A O 1
ATOM 1378 N N . LEU A 1 179 ? 15.776 -4.580 -21.997 1.00 87.56 179 LEU A N 1
ATOM 1379 C CA . LEU A 1 179 ? 14.685 -4.606 -22.986 1.00 87.56 179 LEU A CA 1
ATOM 1380 C C . LEU A 1 179 ? 14.596 -5.933 -23.771 1.00 87.56 179 LEU A C 1
ATOM 1382 O O . LEU A 1 179 ? 13.553 -6.283 -24.323 1.00 87.56 179 LEU A O 1
ATOM 1386 N N . ASP A 1 180 ? 15.705 -6.664 -23.848 1.00 85.44 180 ASP A N 1
ATOM 1387 C CA . ASP A 1 180 ? 15.816 -7.988 -24.455 1.00 85.44 180 ASP A CA 1
ATOM 1388 C C . ASP A 1 180 ? 15.192 -9.108 -23.606 1.00 85.44 180 ASP A C 1
ATOM 1390 O O . ASP A 1 180 ? 14.887 -10.172 -24.149 1.00 85.44 180 ASP A O 1
ATOM 1394 N N . ASP A 1 181 ? 14.936 -8.861 -22.319 1.00 87.00 181 ASP A N 1
ATOM 1395 C CA . ASP A 1 181 ? 14.292 -9.806 -21.413 1.00 87.00 181 ASP A CA 1
ATOM 1396 C C . ASP A 1 181 ? 12.761 -9.596 -21.402 1.00 87.00 181 ASP A C 1
ATOM 1398 O O . ASP A 1 181 ? 12.272 -8.623 -20.818 1.00 87.00 181 ASP A O 1
ATOM 1402 N N . PRO A 1 182 ? 11.973 -10.490 -22.036 1.00 85.50 182 PRO A N 1
ATOM 1403 C CA . PRO A 1 182 ? 10.519 -10.367 -22.070 1.00 85.50 182 PRO A CA 1
ATOM 1404 C C . PRO A 1 182 ? 9.888 -10.331 -20.677 1.00 85.50 182 PRO A C 1
ATOM 1406 O O . PRO A 1 182 ? 8.908 -9.616 -20.507 1.00 85.50 182 PRO A O 1
ATOM 1409 N N . ALA A 1 183 ? 10.417 -11.079 -19.705 1.00 84.12 183 ALA A N 1
ATOM 1410 C CA . ALA A 1 183 ? 9.810 -11.175 -18.380 1.00 84.12 183 ALA A CA 1
ATOM 1411 C C . ALA A 1 183 ? 9.970 -9.859 -17.609 1.00 84.12 183 ALA A C 1
ATOM 1413 O O . ALA A 1 183 ? 9.026 -9.378 -16.991 1.00 84.12 183 ALA A O 1
ATOM 1414 N N . VAL A 1 184 ? 11.139 -9.222 -17.725 1.00 83.31 184 VAL A N 1
ATOM 1415 C CA . VAL A 1 184 ? 11.406 -7.914 -17.105 1.00 83.31 184 VAL A CA 1
ATOM 1416 C C . VAL A 1 184 ? 10.538 -6.819 -17.718 1.00 83.31 184 VAL A C 1
ATOM 1418 O O . VAL A 1 184 ? 10.045 -5.944 -17.007 1.00 83.31 184 VAL A O 1
ATOM 1421 N N . VAL A 1 185 ? 10.356 -6.851 -19.041 1.00 86.81 185 VAL A N 1
ATOM 1422 C CA . VAL A 1 185 ? 9.499 -5.894 -19.751 1.00 86.81 185 VAL A CA 1
ATOM 1423 C C . VAL A 1 185 ? 8.040 -6.055 -19.324 1.00 86.81 185 VAL A C 1
ATOM 1425 O O . VAL A 1 185 ? 7.358 -5.056 -19.105 1.00 86.81 185 VAL A O 1
ATOM 1428 N N . GLU A 1 186 ? 7.574 -7.292 -19.165 1.00 85.44 186 GLU A N 1
ATOM 1429 C CA . GLU A 1 186 ? 6.226 -7.581 -18.679 1.00 85.44 186 GLU A CA 1
ATOM 1430 C C . GLU A 1 186 ? 6.023 -7.090 -17.247 1.00 85.44 186 GLU A C 1
ATOM 1432 O O . GLU A 1 186 ? 5.111 -6.308 -17.007 1.00 85.44 186 GLU A O 1
ATOM 1437 N N . GLU A 1 187 ? 6.915 -7.452 -16.322 1.00 81.44 187 GLU A N 1
ATOM 1438 C CA . GLU A 1 187 ? 6.863 -7.018 -14.921 1.00 81.44 187 GLU A CA 1
ATOM 1439 C C . GLU A 1 187 ? 6.843 -5.484 -14.801 1.00 81.44 187 GLU A C 1
ATOM 1441 O O . GLU A 1 187 ? 6.066 -4.916 -14.031 1.00 81.44 187 GLU A O 1
ATOM 1446 N N . TYR A 1 188 ? 7.662 -4.791 -15.601 1.00 84.31 188 TYR A N 1
ATOM 1447 C CA . TYR A 1 188 ? 7.662 -3.330 -15.656 1.00 84.31 188 TYR A CA 1
ATOM 1448 C C . TYR A 1 188 ? 6.320 -2.773 -16.153 1.00 84.31 188 TYR A C 1
ATOM 1450 O O . TYR A 1 188 ? 5.817 -1.791 -15.604 1.00 84.31 188 TYR A O 1
ATOM 1458 N N . GLY A 1 189 ? 5.739 -3.389 -17.185 1.00 86.69 189 GLY A N 1
ATOM 1459 C CA . GLY A 1 189 ? 4.428 -3.020 -17.713 1.00 86.69 189 GLY A CA 1
ATOM 1460 C C . GLY A 1 189 ? 3.312 -3.206 -16.682 1.00 86.69 189 GLY A C 1
ATOM 1461 O O . GLY A 1 189 ? 2.576 -2.253 -16.434 1.00 86.69 189 GLY A O 1
ATOM 1462 N N . ARG A 1 190 ? 3.278 -4.350 -15.977 1.00 85.06 190 ARG A N 1
ATOM 1463 C CA . ARG A 1 190 ? 2.318 -4.616 -14.886 1.00 85.06 190 ARG A CA 1
ATOM 1464 C C . ARG A 1 190 ? 2.400 -3.545 -13.793 1.00 85.06 190 ARG A C 1
ATOM 1466 O O . ARG A 1 190 ? 1.378 -2.992 -13.399 1.00 85.06 190 ARG A O 1
ATOM 1473 N N . LYS A 1 191 ? 3.620 -3.177 -13.360 1.00 81.69 191 LYS A N 1
ATOM 1474 C CA . LYS A 1 191 ? 3.845 -2.119 -12.344 1.00 81.69 191 LYS A CA 1
ATOM 1475 C C . LYS A 1 191 ? 3.320 -0.769 -12.810 1.00 81.69 191 LYS A C 1
ATOM 1477 O O . LYS A 1 191 ? 2.740 -0.028 -12.023 1.00 81.69 191 LYS A O 1
ATOM 1482 N N . ARG A 1 192 ? 3.531 -0.448 -14.088 1.00 80.75 192 ARG A N 1
ATOM 1483 C CA . ARG A 1 192 ? 3.061 0.802 -14.685 1.00 80.75 192 ARG A CA 1
ATOM 1484 C C . ARG A 1 192 ? 1.537 0.839 -14.811 1.00 80.75 192 ARG A C 1
ATOM 1486 O O . ARG A 1 192 ? 0.973 1.889 -14.529 1.00 80.75 192 ARG A O 1
ATOM 1493 N N . SER A 1 193 ? 0.902 -0.258 -15.229 1.00 82.62 193 SER A N 1
ATOM 1494 C CA . SER A 1 193 ? -0.561 -0.329 -15.337 1.00 82.62 193 SER A CA 1
ATOM 1495 C C . SER A 1 193 ? -1.221 -0.175 -13.965 1.00 82.62 193 SER A C 1
ATOM 1497 O O . SER A 1 193 ? -2.043 0.715 -13.776 1.00 82.62 193 SER A O 1
ATOM 1499 N N . TRP A 1 194 ? -0.752 -0.932 -12.967 1.00 82.56 194 TRP A N 1
ATOM 1500 C CA . TRP A 1 194 ? -1.219 -0.820 -11.581 1.00 82.56 194 TRP A CA 1
ATOM 1501 C C . TRP A 1 194 ? -1.078 0.597 -11.015 1.00 82.56 194 TRP A C 1
ATOM 1503 O O . TRP A 1 194 ? -2.027 1.137 -10.453 1.00 82.56 194 TRP A O 1
ATOM 1513 N N . ALA A 1 195 ? 0.085 1.231 -11.211 1.00 76.94 195 ALA A N 1
ATOM 1514 C CA . ALA A 1 195 ? 0.315 2.593 -10.734 1.00 76.94 195 ALA A CA 1
ATOM 1515 C C . ALA A 1 195 ? -0.650 3.612 -11.367 1.00 76.94 195 ALA A C 1
ATOM 1517 O O . ALA A 1 195 ? -0.993 4.591 -10.713 1.00 76.94 195 ALA A O 1
ATOM 1518 N N . ALA A 1 196 ? -1.096 3.365 -12.604 1.00 73.25 196 ALA A N 1
ATOM 1519 C CA . ALA A 1 196 ? -2.053 4.205 -13.320 1.00 73.25 196 ALA A CA 1
ATOM 1520 C C . ALA A 1 196 ? -3.530 3.902 -12.985 1.00 73.25 196 ALA A C 1
ATOM 1522 O O . ALA A 1 196 ? -4.417 4.678 -13.346 1.00 73.25 196 ALA A O 1
ATOM 1523 N N . GLY A 1 197 ? -3.807 2.762 -12.341 1.00 69.50 197 GLY A N 1
ATOM 1524 C CA . GLY A 1 197 ? -5.151 2.209 -12.131 1.00 69.50 197 GLY A CA 1
ATOM 1525 C C . GLY A 1 197 ? -5.802 2.533 -10.783 1.00 69.50 197 GLY A C 1
ATOM 1526 O O . GLY A 1 197 ? -6.901 2.048 -10.515 1.00 69.50 197 GLY A O 1
ATOM 1527 N N . GLY A 1 198 ? -5.154 3.328 -9.924 1.00 69.38 198 GLY A N 1
ATOM 1528 C CA . GLY A 1 198 ? -5.668 3.634 -8.584 1.00 69.38 198 GLY A CA 1
ATOM 1529 C C . GLY A 1 198 ? -7.060 4.296 -8.604 1.00 69.38 198 GLY A C 1
ATOM 1530 O O . GLY A 1 198 ? -7.371 5.040 -9.541 1.00 69.38 198 GLY A O 1
ATOM 1531 N N . PRO A 1 199 ? -7.916 4.063 -7.590 1.00 72.19 199 PRO A N 1
ATOM 1532 C CA . PRO A 1 199 ? -9.238 4.679 -7.515 1.00 72.19 199 PRO A CA 1
ATOM 1533 C C . PRO A 1 199 ? -9.142 6.201 -7.330 1.00 72.19 199 PRO A C 1
ATOM 1535 O O . PRO A 1 199 ? -8.241 6.708 -6.664 1.00 72.19 199 PRO A O 1
ATOM 1538 N N . ALA A 1 200 ? -10.104 6.940 -7.890 1.00 75.56 200 ALA A N 1
ATOM 1539 C CA . ALA A 1 200 ? -10.226 8.369 -7.622 1.00 75.56 200 ALA A CA 1
ATOM 1540 C C . ALA A 1 200 ? -10.713 8.598 -6.181 1.00 75.56 200 ALA A C 1
ATOM 1542 O O . ALA A 1 200 ? -11.638 7.926 -5.717 1.00 75.56 200 ALA A O 1
ATOM 1543 N N . LEU A 1 201 ? -10.118 9.567 -5.486 1.00 77.69 201 LEU A N 1
ATOM 1544 C CA . LEU A 1 201 ? -10.474 9.913 -4.108 1.00 77.69 201 LEU A CA 1
ATOM 1545 C C . LEU A 1 201 ? -11.431 11.105 -4.106 1.00 77.69 201 LEU A C 1
ATOM 1547 O O . LEU A 1 201 ? -11.212 12.053 -4.853 1.00 77.69 201 LEU A O 1
ATOM 1551 N N . SER A 1 202 ? -12.475 11.108 -3.276 1.00 85.19 202 SER A N 1
ATOM 1552 C CA . SER A 1 202 ? -13.327 12.301 -3.181 1.00 85.19 202 SER A CA 1
ATOM 1553 C C . SER A 1 202 ? -12.521 13.496 -2.661 1.00 85.19 202 SER A C 1
ATOM 1555 O O . SER A 1 202 ? -11.676 13.344 -1.776 1.00 85.19 202 SER A O 1
ATOM 1557 N N . GLY A 1 203 ? -12.784 14.692 -3.193 1.00 85.81 203 GLY A N 1
ATOM 1558 C CA . GLY A 1 203 ? -12.090 15.913 -2.768 1.00 85.81 203 GLY A CA 1
ATOM 1559 C C . GLY A 1 203 ? -12.187 16.145 -1.256 1.00 85.81 203 GLY A C 1
ATOM 1560 O O . GLY A 1 203 ? -11.189 16.444 -0.604 1.00 85.81 203 GLY A O 1
ATOM 1561 N N . ALA A 1 204 ? -13.367 15.903 -0.676 1.00 87.38 204 ALA A N 1
ATOM 1562 C CA . ALA A 1 204 ? -13.591 16.013 0.764 1.00 87.38 204 ALA A CA 1
ATOM 1563 C C . ALA A 1 204 ? -12.734 15.025 1.577 1.00 87.38 204 ALA A C 1
ATOM 1565 O O . ALA A 1 204 ? -12.080 15.441 2.529 1.00 87.38 204 ALA A O 1
ATOM 1566 N N . ALA A 1 205 ? -12.678 13.746 1.179 1.00 87.00 205 ALA A N 1
ATOM 1567 C CA . ALA A 1 205 ? -11.854 12.755 1.873 1.00 87.00 205 ALA A CA 1
ATOM 1568 C C . ALA A 1 205 ? -10.356 13.064 1.738 1.00 87.00 205 ALA A C 1
ATOM 1570 O O . ALA A 1 205 ? -9.604 12.868 2.687 1.00 87.00 205 ALA A O 1
ATOM 1571 N N . TYR A 1 206 ? -9.922 13.585 0.584 1.00 86.19 206 TYR A N 1
ATOM 1572 C CA . TYR A 1 206 ? -8.552 14.064 0.397 1.00 86.19 206 TYR A CA 1
ATOM 1573 C C . TYR A 1 206 ? -8.212 15.199 1.373 1.00 86.19 206 TYR A C 1
ATOM 1575 O O . TYR A 1 206 ? -7.198 15.125 2.067 1.00 86.19 206 TYR A O 1
ATOM 1583 N N . ALA A 1 207 ? -9.058 16.231 1.446 1.00 89.00 207 ALA A N 1
ATOM 1584 C CA . ALA A 1 207 ? -8.816 17.383 2.309 1.00 89.00 207 ALA A CA 1
ATOM 1585 C C . ALA A 1 207 ? -8.822 17.012 3.796 1.00 89.00 207 ALA A C 1
ATOM 1587 O O . ALA A 1 207 ? -7.925 17.442 4.525 1.00 89.00 207 ALA A O 1
ATOM 1588 N N . GLU A 1 208 ? -9.775 16.180 4.223 1.00 90.75 208 GLU A N 1
ATOM 1589 C CA . GLU A 1 208 ? -9.843 15.653 5.588 1.00 90.75 208 GLU A CA 1
ATOM 1590 C C . GLU A 1 208 ? -8.593 14.827 5.922 1.00 90.75 208 GLU A C 1
ATOM 1592 O O . GLU A 1 208 ? -7.926 15.095 6.918 1.00 90.75 208 GLU A O 1
ATOM 1597 N N . PHE A 1 209 ? -8.200 13.888 5.055 1.00 89.00 209 PHE A N 1
ATOM 1598 C CA . PHE A 1 209 ? -7.015 13.052 5.265 1.00 89.00 209 PHE A CA 1
ATOM 1599 C C . PHE A 1 209 ? -5.731 13.884 5.390 1.00 89.00 209 PHE A C 1
ATOM 1601 O O . PHE A 1 209 ? -4.960 13.717 6.338 1.00 89.00 209 PHE A O 1
ATOM 1608 N N . VAL A 1 210 ? -5.488 14.797 4.445 1.00 87.88 210 VAL A N 1
ATOM 1609 C CA . VAL A 1 210 ? -4.264 15.610 4.439 1.00 87.88 210 VAL A CA 1
ATOM 1610 C C . VAL A 1 210 ? -4.225 16.548 5.644 1.00 87.88 210 VAL A C 1
ATOM 1612 O O . VAL A 1 210 ? -3.196 16.656 6.309 1.00 87.88 210 VAL A O 1
ATOM 1615 N N . THR A 1 211 ? -5.335 17.212 5.950 1.00 90.56 211 THR A N 1
ATOM 1616 C CA . THR A 1 211 ? -5.373 18.203 7.028 1.00 90.56 211 THR A CA 1
ATOM 1617 C C . THR A 1 211 ? -5.357 17.522 8.388 1.00 90.56 211 THR A C 1
ATOM 1619 O O . THR A 1 211 ? -4.448 17.735 9.186 1.00 90.56 211 THR A O 1
ATOM 1622 N N . GLU A 1 212 ? -6.332 16.658 8.651 1.00 94.00 212 GLU A N 1
ATOM 1623 C CA . GLU A 1 212 ? -6.584 16.148 9.995 1.00 94.00 212 GLU A CA 1
ATOM 1624 C C . GLU A 1 212 ? -5.615 15.034 10.385 1.00 94.00 212 GLU A C 1
ATOM 1626 O O . GLU A 1 212 ? -5.185 14.966 11.535 1.00 94.00 212 GLU A O 1
ATOM 1631 N N . LEU A 1 213 ? -5.230 14.172 9.439 1.00 91.75 213 LEU A N 1
ATOM 1632 C CA . LEU A 1 213 ? -4.402 13.002 9.738 1.00 91.75 213 LEU A CA 1
ATOM 1633 C C . LEU A 1 213 ? -2.919 13.239 9.442 1.00 91.75 213 LEU A C 1
ATOM 1635 O O . LEU A 1 213 ? -2.075 12.895 10.266 1.00 91.75 213 LEU A O 1
ATOM 1639 N N . VAL A 1 214 ? -2.574 13.848 8.304 1.00 87.38 214 VAL A N 1
ATOM 1640 C CA . VAL A 1 214 ? -1.161 14.037 7.922 1.00 87.38 214 VAL A CA 1
ATOM 1641 C C . VAL A 1 214 ? -0.526 15.250 8.606 1.00 87.38 214 VAL A C 1
ATOM 1643 O O . VAL A 1 214 ? 0.586 15.131 9.140 1.00 87.38 214 VAL A O 1
ATOM 1646 N N . LEU A 1 215 ? -1.197 16.407 8.564 1.00 88.06 215 LEU A N 1
ATOM 1647 C CA . LEU A 1 215 ? -0.679 17.666 9.112 1.00 88.06 215 LEU A CA 1
ATOM 1648 C C . LEU A 1 215 ? -0.945 17.798 10.613 1.00 88.06 215 LEU A C 1
ATOM 1650 O O . LEU A 1 215 ? -0.024 18.105 11.366 1.00 88.06 215 LEU A O 1
ATOM 1654 N N . GLU A 1 216 ? -2.182 17.556 11.045 1.00 93.31 216 GLU A N 1
ATOM 1655 C CA . GLU A 1 216 ? -2.600 17.764 12.437 1.00 93.31 216 GLU A CA 1
ATOM 1656 C C . GLU A 1 216 ? -2.473 16.516 13.319 1.00 93.31 216 GLU A C 1
ATOM 1658 O O . GLU A 1 216 ? -2.549 16.631 14.539 1.00 93.31 216 GLU A O 1
ATOM 1663 N N . ASN A 1 217 ? -2.245 15.335 12.730 1.00 93.88 217 ASN A N 1
ATOM 1664 C CA . ASN A 1 217 ? -2.043 14.072 13.450 1.00 93.88 217 ASN A CA 1
ATOM 1665 C C . ASN A 1 217 ? -3.192 13.701 14.415 1.00 93.88 217 ASN A C 1
ATOM 1667 O O . ASN A 1 217 ? -2.981 12.981 15.392 1.00 93.88 217 ASN A O 1
ATOM 1671 N N . ARG A 1 218 ? -4.423 14.163 14.146 1.00 96.44 218 ARG A N 1
ATOM 1672 C CA . ARG A 1 218 ? -5.562 14.079 15.077 1.00 96.44 218 ARG A CA 1
ATOM 1673 C C . ARG A 1 218 ? -5.873 12.664 15.562 1.00 96.44 218 ARG A C 1
ATOM 1675 O O . ARG A 1 218 ? -6.391 12.514 16.664 1.00 96.44 218 ARG A O 1
ATOM 1682 N N . LEU A 1 219 ? -5.575 11.637 14.761 1.00 95.31 219 LEU A N 1
ATOM 1683 C CA . LEU A 1 219 ? -5.790 10.237 15.135 1.00 95.31 219 LEU A CA 1
ATOM 1684 C C . LEU A 1 219 ? -4.919 9.819 16.328 1.00 95.31 219 LEU A C 1
ATOM 1686 O O . LEU A 1 219 ? -5.448 9.293 17.300 1.00 95.31 219 LEU A O 1
ATOM 1690 N N . LEU A 1 220 ? -3.606 10.067 16.274 1.00 95.00 220 LEU A N 1
ATOM 1691 C CA . LEU A 1 220 ? -2.697 9.734 17.380 1.00 95.00 220 LEU A CA 1
ATOM 1692 C C . LEU A 1 220 ? -2.820 10.717 18.549 1.00 95.00 220 LEU A C 1
ATOM 1694 O O . LEU A 1 220 ? -2.602 10.327 19.689 1.00 95.00 220 LEU A O 1
ATOM 1698 N N . GLU A 1 221 ? -3.216 11.965 18.289 1.00 95.25 221 GLU A N 1
ATOM 1699 C CA . GLU A 1 221 ? -3.526 12.939 19.346 1.00 95.25 221 GLU A CA 1
ATOM 1700 C C . GLU A 1 221 ? 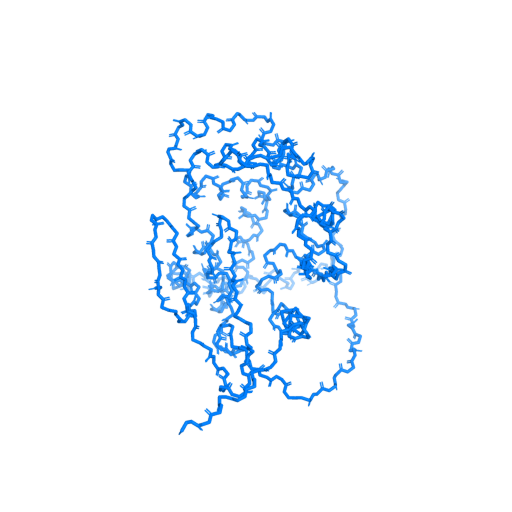-4.885 12.670 20.034 1.00 95.25 221 GLU A C 1
ATOM 1702 O O . GLU A 1 221 ? -5.255 13.388 20.962 1.00 95.25 221 GLU A O 1
ATOM 1707 N N . GLY A 1 222 ? -5.664 11.679 19.575 1.00 95.38 222 GLY A N 1
ATOM 1708 C CA . GLY A 1 222 ? -6.963 11.314 20.160 1.00 95.38 222 GLY A CA 1
ATOM 1709 C C . GLY A 1 222 ? -8.071 12.358 19.962 1.00 95.38 222 GLY A C 1
ATOM 1710 O O . GLY A 1 222 ? -9.028 12.410 20.732 1.00 95.38 222 GLY A O 1
ATOM 1711 N N . THR A 1 223 ? -7.944 13.221 18.951 1.00 96.56 223 THR A N 1
ATOM 1712 C CA . THR A 1 223 ? -8.878 14.329 18.666 1.00 96.56 223 THR A CA 1
ATOM 1713 C C . THR A 1 223 ? -9.641 14.163 17.354 1.00 96.56 223 THR A C 1
ATOM 1715 O O . THR A 1 223 ? -10.432 15.034 16.992 1.00 96.56 223 THR A O 1
ATOM 1718 N N . TRP A 1 224 ? -9.423 13.064 16.627 1.00 97.06 224 TRP A N 1
ATOM 1719 C CA . TRP A 1 224 ? -10.114 12.815 15.366 1.00 97.06 224 TRP A CA 1
ATOM 1720 C C . TRP A 1 224 ? -11.557 12.354 15.598 1.00 97.06 224 TRP A C 1
ATOM 1722 O O . TRP A 1 224 ? -11.833 11.497 16.443 1.00 97.06 224 TRP A O 1
ATOM 1732 N N . GLU A 1 225 ? -12.485 12.910 14.821 1.00 95.88 225 GLU A N 1
ATOM 1733 C CA . GLU A 1 225 ? -13.892 12.525 14.825 1.00 95.88 225 GLU A CA 1
ATOM 1734 C C . GLU A 1 225 ? -14.314 12.087 13.427 1.00 95.88 225 GLU A C 1
ATOM 1736 O O . GLU A 1 225 ? -14.125 12.811 12.456 1.00 95.88 225 GLU A O 1
ATOM 1741 N N . LEU A 1 226 ? -14.972 10.933 13.334 1.00 92.88 226 LEU A N 1
ATOM 1742 C CA . LEU A 1 226 ? -15.510 10.416 12.084 1.00 92.88 226 LEU A CA 1
ATOM 1743 C C . LEU A 1 226 ? -17.024 10.228 12.209 1.00 92.88 226 LEU A C 1
ATOM 1745 O O . LEU A 1 226 ? -17.518 9.484 13.063 1.00 92.88 226 LEU A O 1
ATOM 1749 N N . HIS A 1 227 ? -17.786 10.914 11.353 1.00 90.75 227 HIS A N 1
ATOM 1750 C CA . HIS A 1 227 ? -19.255 10.954 11.413 1.00 90.75 227 HIS A CA 1
ATOM 1751 C C . HIS A 1 227 ? -19.801 11.350 12.802 1.00 90.75 227 HIS A C 1
ATOM 1753 O O . HIS A 1 227 ? -20.754 10.746 13.302 1.00 90.75 227 HIS A O 1
ATOM 1759 N N . GLY A 1 228 ? -19.179 12.348 13.442 1.00 93.00 228 GLY A N 1
ATOM 1760 C CA . GLY A 1 228 ? -19.575 12.855 14.764 1.00 93.00 228 GLY A CA 1
ATOM 1761 C C . GLY A 1 228 ? -19.298 11.890 15.921 1.00 93.00 228 GLY A C 1
ATOM 1762 O O . GLY A 1 228 ? -19.881 12.031 16.996 1.00 93.00 228 GLY A O 1
ATOM 1763 N N . ARG A 1 229 ? -18.456 10.876 15.700 1.00 96.00 229 ARG A N 1
ATOM 1764 C CA . ARG A 1 229 ? -17.986 9.954 16.734 1.00 96.00 229 ARG A CA 1
ATOM 1765 C C . ARG A 1 229 ? -16.483 10.117 16.879 1.00 96.00 229 ARG A C 1
ATOM 1767 O O . ARG A 1 229 ? -15.764 9.977 15.896 1.00 96.00 229 ARG A O 1
ATOM 1774 N N . SER A 1 230 ? -16.029 10.372 18.101 1.00 96.38 230 SER A N 1
ATOM 1775 C CA . SER A 1 230 ? -14.604 10.345 18.428 1.00 96.38 230 SER A CA 1
ATOM 1776 C C . SER A 1 230 ? -14.020 8.965 18.117 1.00 96.38 230 SER A C 1
ATOM 1778 O O . SER A 1 230 ? -14.632 7.934 18.428 1.00 96.38 230 SER A O 1
ATOM 1780 N N . VAL A 1 231 ? -12.867 8.967 17.451 1.00 96.62 231 VAL A N 1
ATOM 1781 C CA . VAL A 1 231 ? -12.086 7.771 17.146 1.00 96.62 231 VAL A CA 1
ATOM 1782 C C . VAL A 1 231 ? -11.066 7.576 18.258 1.00 96.62 231 VAL A C 1
ATOM 1784 O O . VAL A 1 231 ? -10.198 8.415 18.469 1.00 96.62 231 VAL A O 1
ATOM 1787 N N . ASP A 1 232 ? -11.195 6.456 18.960 1.00 95.75 232 ASP A N 1
ATOM 1788 C CA . ASP A 1 232 ? -10.408 6.127 20.143 1.00 95.75 232 ASP A CA 1
ATOM 1789 C C . ASP A 1 232 ? -9.649 4.816 19.905 1.00 95.75 232 ASP A C 1
ATOM 1791 O O . ASP A 1 232 ? -10.259 3.747 19.780 1.00 95.75 232 ASP A O 1
ATOM 1795 N N . LEU A 1 233 ? -8.320 4.920 19.795 1.00 96.50 233 LEU A N 1
ATOM 1796 C CA . LEU A 1 233 ? -7.422 3.791 19.547 1.00 96.50 233 LEU A CA 1
ATOM 1797 C C . LEU A 1 233 ? -7.315 2.847 20.752 1.00 96.50 233 LEU A C 1
ATOM 1799 O O . LEU A 1 233 ? -7.064 1.659 20.553 1.00 96.50 233 LEU A O 1
ATOM 1803 N N . GLU A 1 234 ? -7.610 3.309 21.974 1.00 95.75 234 GLU A N 1
ATOM 1804 C CA . GLU A 1 234 ? -7.620 2.454 23.170 1.00 95.75 234 GLU A CA 1
ATOM 1805 C C . GLU A 1 234 ? -8.745 1.408 23.119 1.00 95.75 234 GLU A C 1
ATOM 1807 O O . GLU A 1 234 ? -8.747 0.435 23.867 1.00 95.75 234 GLU A O 1
ATOM 1812 N N . ARG A 1 235 ? -9.706 1.557 22.201 1.00 96.19 235 ARG A N 1
ATOM 1813 C CA . ARG A 1 235 ? -10.754 0.553 21.963 1.00 96.19 235 ARG A CA 1
ATOM 1814 C C . ARG A 1 235 ? -10.279 -0.632 21.125 1.00 96.19 235 ARG A C 1
ATOM 1816 O O . ARG A 1 235 ? -11.061 -1.556 20.909 1.00 96.19 235 ARG A O 1
ATOM 1823 N N . ILE A 1 236 ? -9.053 -0.585 20.609 1.00 96.75 236 ILE A N 1
ATOM 1824 C CA . ILE A 1 236 ? -8.406 -1.690 19.901 1.00 96.75 236 ILE A CA 1
ATOM 1825 C C . ILE A 1 236 ? -7.663 -2.523 20.951 1.00 96.75 236 ILE A C 1
ATOM 1827 O O . ILE A 1 236 ? -6.514 -2.240 21.282 1.00 96.75 236 ILE A O 1
ATOM 1831 N N . ASP A 1 237 ? -8.349 -3.529 21.493 1.00 95.94 237 ASP A N 1
ATOM 1832 C CA . ASP A 1 237 ? -7.848 -4.452 22.523 1.00 95.94 237 ASP A CA 1
ATOM 1833 C C . ASP A 1 237 ? -7.578 -5.876 21.989 1.00 95.94 237 ASP A C 1
ATOM 1835 O O . ASP A 1 237 ? -7.081 -6.739 22.714 1.00 95.94 237 ASP A O 1
ATOM 1839 N N . MET A 1 238 ? -7.872 -6.125 20.708 1.00 94.50 238 MET A N 1
ATOM 1840 C CA . MET A 1 238 ? -7.579 -7.383 20.016 1.00 94.50 238 MET A CA 1
ATOM 1841 C C . MET A 1 238 ? -6.114 -7.468 19.559 1.00 94.50 238 MET A C 1
ATOM 1843 O O . MET A 1 238 ? -5.493 -6.422 19.397 1.00 94.50 238 MET A O 1
ATOM 1847 N N . PRO A 1 239 ? -5.579 -8.668 19.247 1.00 95.38 239 PRO A N 1
ATOM 1848 C CA . PRO A 1 239 ? -4.221 -8.805 18.725 1.00 95.38 239 PRO A CA 1
ATOM 1849 C C . PRO A 1 239 ? -3.942 -7.932 17.493 1.00 95.38 239 PRO A C 1
ATOM 1851 O O . PRO A 1 239 ? -4.733 -7.913 16.545 1.00 95.38 239 PRO A O 1
ATOM 1854 N N . VAL A 1 240 ? -2.783 -7.270 17.472 1.00 96.62 240 VAL A N 1
ATOM 1855 C CA . VAL A 1 240 ? -2.354 -6.362 16.395 1.00 96.62 240 VAL A CA 1
ATOM 1856 C C . VAL A 1 240 ? -0.992 -6.780 15.847 1.00 96.62 240 VAL A C 1
ATOM 1858 O O . VAL A 1 240 ? -0.007 -6.853 16.578 1.00 96.62 240 VAL A O 1
ATOM 1861 N N . LEU A 1 241 ? -0.913 -6.976 14.531 1.00 95.81 241 LEU A N 1
ATOM 1862 C CA . LEU A 1 241 ? 0.347 -7.187 13.821 1.00 95.81 241 LEU A CA 1
ATOM 1863 C C . LEU A 1 241 ? 0.620 -6.018 12.880 1.00 95.81 241 LEU A C 1
ATOM 1865 O O . LEU A 1 241 ? -0.148 -5.769 11.951 1.00 95.81 241 LEU A O 1
ATOM 1869 N N . LEU A 1 242 ? 1.739 -5.336 13.091 1.00 95.69 242 LEU A N 1
ATOM 1870 C CA . LEU A 1 242 ? 2.235 -4.296 12.200 1.00 95.69 242 LEU A CA 1
ATOM 1871 C C . LEU A 1 242 ? 3.319 -4.876 11.281 1.00 95.69 242 LEU A C 1
ATOM 1873 O O . LEU A 1 242 ? 4.318 -5.404 11.759 1.00 95.69 242 LEU A O 1
ATOM 1877 N N . ILE A 1 243 ? 3.145 -4.780 9.963 1.00 93.88 243 ILE A N 1
ATOM 1878 C CA . ILE A 1 243 ? 4.124 -5.257 8.971 1.00 93.88 243 ILE A CA 1
ATOM 1879 C C . ILE A 1 243 ? 4.808 -4.046 8.337 1.00 93.88 243 ILE A C 1
ATOM 1881 O O . ILE A 1 243 ? 4.127 -3.167 7.814 1.00 93.88 243 ILE A O 1
ATOM 1885 N N . LEU A 1 244 ? 6.140 -3.993 8.384 1.00 94.12 244 LEU A N 1
ATOM 1886 C CA . LEU A 1 244 ? 6.925 -2.821 7.990 1.00 94.12 244 LEU A CA 1
ATOM 1887 C C . LEU A 1 244 ? 8.082 -3.187 7.058 1.00 94.12 244 LEU A C 1
ATOM 1889 O O . LEU A 1 244 ? 8.765 -4.192 7.250 1.00 94.12 244 LEU A O 1
ATOM 1893 N N . GLY A 1 245 ? 8.358 -2.308 6.096 1.00 94.12 245 GLY A N 1
ATOM 1894 C CA . GLY A 1 245 ? 9.632 -2.278 5.384 1.00 94.12 245 GLY A CA 1
ATOM 1895 C C . GLY A 1 245 ? 10.620 -1.368 6.114 1.00 94.12 245 GLY A C 1
ATOM 1896 O O . GLY A 1 245 ? 10.313 -0.208 6.378 1.00 94.12 245 GLY A O 1
ATOM 1897 N N . THR A 1 246 ? 11.816 -1.852 6.448 1.00 93.31 246 THR A N 1
ATOM 1898 C CA . THR A 1 246 ? 12.828 -1.032 7.140 1.00 93.31 246 THR A CA 1
ATOM 1899 C C . THR A 1 246 ? 13.413 0.067 6.254 1.00 93.31 246 THR A C 1
ATOM 1901 O O . THR A 1 246 ? 13.991 1.020 6.767 1.00 93.31 246 THR A O 1
ATOM 1904 N N . GLU A 1 247 ? 13.272 -0.066 4.934 1.00 90.56 247 GLU A N 1
ATOM 1905 C CA . GLU A 1 247 ? 13.708 0.902 3.921 1.00 90.56 247 GLU A CA 1
ATOM 1906 C C . GLU A 1 247 ? 12.510 1.668 3.331 1.00 90.56 247 GLU A C 1
ATOM 1908 O O . GLU A 1 247 ? 12.601 2.286 2.266 1.00 90.56 247 GLU A O 1
ATOM 1913 N N . ASP A 1 248 ? 11.347 1.588 3.983 1.00 88.19 248 ASP A N 1
ATOM 1914 C CA . ASP A 1 248 ? 10.168 2.337 3.585 1.00 88.19 248 ASP A CA 1
ATOM 1915 C C . ASP A 1 248 ? 10.388 3.831 3.839 1.00 88.19 248 ASP A C 1
ATOM 1917 O O . ASP A 1 248 ? 10.387 4.314 4.964 1.00 88.19 248 ASP A O 1
ATOM 1921 N N . GLU A 1 249 ? 10.583 4.582 2.763 1.00 81.50 249 GLU A N 1
ATOM 1922 C CA . GLU A 1 249 ? 10.671 6.035 2.841 1.00 81.50 249 GLU A CA 1
ATOM 1923 C C . GLU A 1 249 ? 9.288 6.703 2.806 1.00 81.50 249 GLU A C 1
ATOM 1925 O O . GLU A 1 249 ? 9.190 7.878 3.130 1.00 81.50 249 GLU A O 1
ATOM 1930 N N . PHE A 1 250 ? 8.220 6.023 2.381 1.00 78.81 250 PHE A N 1
ATOM 1931 C CA . PHE A 1 250 ? 6.870 6.596 2.317 1.00 78.81 250 PHE A CA 1
ATOM 1932 C C . PHE A 1 250 ? 6.195 6.597 3.688 1.00 78.81 250 PHE A C 1
ATOM 1934 O O . PHE A 1 250 ? 5.709 7.637 4.129 1.00 78.81 250 PHE A O 1
ATOM 1941 N N . VAL A 1 251 ? 6.200 5.450 4.364 1.00 85.94 251 VAL A N 1
ATOM 1942 C CA . VAL A 1 251 ? 5.697 5.283 5.731 1.00 85.94 251 VAL A CA 1
ATOM 1943 C C . VAL A 1 251 ? 6.821 4.659 6.559 1.00 85.94 251 VAL A C 1
ATOM 1945 O O . VAL A 1 251 ? 6.836 3.448 6.780 1.00 85.94 251 VAL A O 1
ATOM 1948 N N . PRO A 1 252 ? 7.811 5.459 6.992 1.00 89.19 252 PRO A N 1
ATOM 1949 C CA . PRO A 1 252 ? 8.972 4.911 7.673 1.00 89.19 252 PRO A CA 1
ATOM 1950 C C . PRO A 1 252 ? 8.579 4.262 9.003 1.00 89.19 252 PRO A C 1
ATOM 1952 O O . PRO A 1 252 ? 7.640 4.732 9.655 1.00 89.19 252 PRO A O 1
ATOM 1955 N N . PRO A 1 253 ? 9.325 3.247 9.487 1.00 91.94 253 PRO A N 1
ATOM 1956 C CA . PRO A 1 253 ? 9.024 2.582 10.756 1.00 91.94 253 PRO A CA 1
ATOM 1957 C C . PRO A 1 253 ? 8.835 3.552 11.928 1.00 91.94 253 PRO A C 1
ATOM 1959 O O . PRO A 1 253 ? 7.971 3.344 12.774 1.00 91.94 253 PRO A O 1
ATOM 1962 N N . ARG A 1 254 ? 9.582 4.667 11.951 1.00 91.94 254 ARG A N 1
ATOM 1963 C CA . ARG A 1 254 ? 9.435 5.723 12.970 1.00 91.94 254 ARG A CA 1
ATOM 1964 C C . ARG A 1 254 ? 8.048 6.379 12.999 1.00 91.94 254 ARG A C 1
ATOM 1966 O O . ARG A 1 254 ? 7.659 6.884 14.043 1.00 91.94 254 ARG A O 1
ATOM 1973 N N . ALA A 1 255 ? 7.338 6.405 11.872 1.00 90.50 255 ALA A N 1
ATOM 1974 C CA . ALA A 1 255 ? 5.993 6.962 11.759 1.00 90.50 255 ALA A CA 1
ATOM 1975 C C . ALA A 1 255 ? 4.908 5.923 12.080 1.00 90.50 255 ALA A C 1
ATOM 1977 O O . ALA A 1 255 ? 3.867 6.286 12.613 1.00 90.50 255 ALA A O 1
ATOM 1978 N N . ALA A 1 256 ? 5.154 4.642 11.785 1.00 92.75 256 ALA A N 1
ATOM 1979 C CA . ALA A 1 256 ? 4.172 3.577 11.986 1.00 92.75 256 ALA A CA 1
ATOM 1980 C C . ALA A 1 256 ? 4.213 2.955 13.391 1.00 92.75 256 ALA A C 1
ATOM 1982 O O . ALA A 1 256 ? 3.165 2.668 13.959 1.00 92.75 256 ALA A O 1
ATOM 1983 N N . ARG A 1 257 ? 5.401 2.765 13.983 1.00 94.75 257 ARG A N 1
ATOM 1984 C CA . ARG A 1 257 ? 5.562 2.123 15.304 1.00 94.75 257 ARG A CA 1
ATOM 1985 C C . ARG A 1 257 ? 4.752 2.768 16.441 1.00 94.75 257 ARG A C 1
ATOM 1987 O O . ARG A 1 257 ? 4.207 1.994 17.224 1.00 94.75 257 ARG A O 1
ATOM 1994 N N . PRO A 1 258 ? 4.604 4.110 16.533 1.00 95.38 258 PRO A N 1
ATOM 1995 C CA . PRO A 1 258 ? 3.795 4.733 17.585 1.00 95.38 258 PRO A CA 1
ATOM 1996 C C . PRO A 1 258 ? 2.344 4.238 17.640 1.00 95.38 258 PRO A C 1
ATOM 1998 O O . PRO A 1 258 ? 1.722 4.293 18.693 1.00 95.38 258 PRO A O 1
ATOM 2001 N N . PHE A 1 259 ? 1.807 3.699 16.539 1.00 95.75 259 PHE A N 1
ATOM 2002 C CA . PHE A 1 259 ? 0.485 3.076 16.534 1.00 95.75 259 PHE A CA 1
ATOM 2003 C C . PHE A 1 259 ? 0.364 1.932 17.551 1.00 95.75 259 PHE A C 1
ATOM 2005 O O . PHE A 1 259 ? -0.659 1.829 18.218 1.00 95.75 259 PHE A O 1
ATOM 2012 N N . LEU A 1 260 ? 1.404 1.106 17.715 1.00 96.06 260 LEU A N 1
ATOM 2013 C CA . LEU A 1 260 ? 1.379 -0.005 18.674 1.00 96.06 260 LEU A CA 1
ATOM 2014 C C . LEU A 1 260 ? 1.353 0.473 20.131 1.00 96.06 260 LEU A C 1
ATOM 2016 O O . LEU A 1 260 ? 0.895 -0.259 20.998 1.00 96.06 260 LEU A O 1
ATOM 2020 N N . GLU A 1 261 ? 1.834 1.688 20.396 1.00 94.44 261 GLU A N 1
ATOM 2021 C CA . GLU A 1 261 ? 1.791 2.309 21.725 1.00 94.44 261 GLU A CA 1
ATOM 2022 C C . GLU A 1 261 ? 0.438 2.981 22.005 1.00 94.44 261 GLU A C 1
ATOM 2024 O O . GLU A 1 261 ? 0.092 3.202 23.162 1.00 94.44 261 GLU A O 1
ATOM 2029 N N . ALA A 1 262 ? -0.321 3.310 20.955 1.00 96.12 262 ALA A N 1
ATOM 2030 C CA . ALA A 1 262 ? -1.604 4.003 21.049 1.00 96.12 262 ALA A CA 1
ATOM 2031 C C . ALA A 1 262 ? -2.813 3.059 21.188 1.00 96.12 262 ALA A C 1
ATOM 2033 O O . ALA A 1 262 ? -3.908 3.516 21.512 1.00 96.12 262 ALA A O 1
ATOM 2034 N N . VAL A 1 263 ? -2.642 1.762 20.920 1.00 97.56 263 VAL A N 1
ATOM 2035 C CA . VAL A 1 263 ? -3.696 0.744 21.063 1.00 97.56 263 VAL A CA 1
ATOM 2036 C C . VAL A 1 263 ? -3.622 0.054 22.427 1.00 97.56 263 VAL A C 1
ATOM 2038 O O . VAL A 1 263 ? -2.550 -0.056 23.015 1.00 97.56 263 VAL A O 1
ATOM 2041 N N . ALA A 1 264 ? -4.749 -0.464 22.923 1.00 97.12 264 ALA A N 1
ATOM 2042 C CA . ALA A 1 264 ? -4.810 -1.178 24.207 1.00 97.12 264 ALA A CA 1
ATOM 2043 C C . ALA A 1 264 ? -4.482 -2.682 24.106 1.00 97.12 264 ALA A C 1
ATOM 2045 O O . ALA A 1 264 ? -4.565 -3.403 25.099 1.00 97.12 264 ALA A O 1
ATOM 2046 N N . SER A 1 265 ? -4.133 -3.167 22.913 1.00 97.25 265 SER A N 1
ATOM 2047 C CA . SER A 1 265 ? -3.810 -4.571 22.652 1.00 97.25 265 SER A CA 1
ATOM 2048 C C . SER A 1 265 ? -2.633 -5.070 23.496 1.00 97.25 265 SER A C 1
ATOM 2050 O O . SER A 1 265 ? -1.505 -4.600 23.351 1.00 97.25 265 SER A O 1
ATOM 2052 N N . GLU A 1 266 ? -2.864 -6.120 24.287 1.00 95.50 266 GLU A N 1
ATOM 2053 C CA . GLU A 1 266 ? -1.807 -6.828 25.027 1.00 95.50 266 GLU A CA 1
ATOM 2054 C C . GLU A 1 266 ? -0.980 -7.777 24.132 1.00 95.50 266 GLU A C 1
ATOM 2056 O O . GLU A 1 266 ? 0.118 -8.189 24.506 1.00 95.50 266 GLU A O 1
ATOM 2061 N N . ASP A 1 267 ? -1.487 -8.109 22.940 1.00 95.56 267 ASP A N 1
ATOM 2062 C CA . ASP A 1 267 ? -0.848 -8.985 21.948 1.00 95.56 267 ASP A CA 1
ATOM 2063 C C . ASP A 1 267 ? -0.527 -8.198 20.668 1.00 95.56 267 ASP A C 1
ATOM 2065 O O . ASP A 1 267 ? -1.128 -8.379 19.608 1.00 95.56 267 ASP A O 1
ATOM 2069 N N . ALA A 1 268 ? 0.388 -7.240 20.811 1.00 96.19 268 ALA A N 1
ATOM 2070 C CA . ALA A 1 268 ? 0.849 -6.363 19.743 1.00 96.19 268 ALA A CA 1
ATOM 2071 C C . ALA A 1 268 ? 2.281 -6.721 19.312 1.00 96.19 268 ALA A C 1
ATOM 2073 O O . ALA A 1 268 ? 3.186 -6.827 20.144 1.00 96.19 268 ALA A O 1
ATOM 2074 N N . ALA A 1 269 ? 2.511 -6.877 18.008 1.00 95.88 269 ALA A N 1
ATOM 2075 C CA . ALA A 1 269 ? 3.822 -7.204 17.452 1.00 95.88 269 ALA A CA 1
ATOM 2076 C C . ALA A 1 269 ? 4.114 -6.429 16.161 1.00 95.88 269 ALA A C 1
ATOM 2078 O O . ALA A 1 269 ? 3.206 -6.020 15.440 1.00 95.88 269 ALA A O 1
ATOM 2079 N N . ALA A 1 270 ? 5.403 -6.276 15.846 1.00 96.50 270 ALA A N 1
ATOM 2080 C CA . ALA A 1 270 ? 5.869 -5.762 14.563 1.00 96.50 270 ALA A CA 1
ATOM 2081 C C . ALA A 1 270 ? 6.734 -6.807 13.841 1.00 96.50 270 ALA A C 1
ATOM 2083 O O . ALA A 1 270 ? 7.652 -7.374 14.437 1.00 96.50 270 ALA A O 1
ATOM 2084 N N . LEU A 1 271 ? 6.463 -7.038 12.556 1.00 95.31 271 LEU A N 1
ATOM 2085 C CA . LEU A 1 271 ? 7.348 -7.753 11.639 1.00 95.31 271 LEU A CA 1
ATOM 2086 C C . LEU A 1 271 ? 8.003 -6.743 10.708 1.00 95.31 271 LEU A C 1
ATOM 2088 O O . LEU A 1 271 ? 7.319 -6.008 10.000 1.00 95.31 271 LEU A O 1
ATOM 2092 N N . GLU A 1 272 ? 9.330 -6.719 10.706 1.00 95.25 272 GLU A N 1
ATOM 2093 C CA . GLU A 1 272 ? 10.107 -5.773 9.913 1.00 95.25 272 GLU A CA 1
ATOM 2094 C C . GLU A 1 272 ? 10.976 -6.516 8.905 1.00 95.25 272 GLU A C 1
ATOM 2096 O O . GLU A 1 272 ? 11.702 -7.446 9.262 1.00 95.25 272 GLU A O 1
ATOM 2101 N N . PHE A 1 273 ? 10.906 -6.087 7.648 1.00 94.50 273 PHE A N 1
ATOM 2102 C CA . PHE A 1 273 ? 11.591 -6.722 6.528 1.00 94.50 273 PHE A CA 1
ATOM 2103 C C . PHE A 1 273 ? 12.522 -5.728 5.820 1.00 94.50 273 PHE A C 1
ATOM 2105 O O . PHE A 1 273 ? 12.161 -4.554 5.701 1.00 94.50 273 PHE A O 1
ATOM 2112 N N . PRO A 1 274 ? 13.705 -6.159 5.334 1.00 93.50 274 PRO A N 1
ATOM 2113 C CA . PRO A 1 274 ? 14.690 -5.296 4.678 1.00 93.50 274 PRO A CA 1
ATOM 2114 C C . PRO A 1 274 ? 14.244 -4.918 3.262 1.00 93.50 274 PRO A C 1
ATOM 2116 O O . PRO A 1 274 ? 14.740 -5.441 2.267 1.00 93.50 274 PRO A O 1
ATOM 2119 N N . THR A 1 275 ? 13.225 -4.068 3.173 1.00 89.81 275 THR A N 1
ATOM 2120 C CA . THR A 1 275 ? 12.574 -3.722 1.913 1.00 89.81 275 THR A CA 1
ATOM 2121 C C . THR A 1 275 ? 11.918 -2.347 1.958 1.00 89.81 275 THR A C 1
ATOM 2123 O O . THR A 1 275 ? 11.692 -1.771 3.025 1.00 89.81 275 THR A O 1
ATOM 2126 N N . SER A 1 276 ? 11.593 -1.837 0.773 1.00 87.00 276 SER A N 1
ATOM 2127 C CA . SER A 1 276 ? 10.845 -0.591 0.575 1.00 87.00 276 SER A CA 1
ATOM 2128 C C . SER A 1 276 ? 9.329 -0.800 0.702 1.00 87.00 276 SER A C 1
ATOM 2130 O O . SER A 1 276 ? 8.855 -1.934 0.718 1.00 87.00 276 SER A O 1
ATOM 2132 N N . HIS A 1 277 ? 8.556 0.292 0.686 1.00 85.75 277 HIS A N 1
ATOM 2133 C CA . HIS A 1 277 ? 7.087 0.289 0.788 1.00 85.75 277 HIS A CA 1
ATOM 2134 C C . HIS A 1 277 ? 6.400 -0.792 -0.055 1.00 85.75 277 HIS A C 1
ATOM 2136 O O . HIS A 1 277 ? 5.761 -1.697 0.469 1.00 85.75 277 HIS A O 1
ATOM 2142 N N . VAL A 1 278 ? 6.592 -0.741 -1.376 1.00 82.50 278 VAL A N 1
ATOM 2143 C CA . VAL A 1 278 ? 5.972 -1.681 -2.323 1.00 82.50 278 VAL A CA 1
ATOM 2144 C C . VAL A 1 278 ? 6.609 -3.068 -2.223 1.00 82.50 278 VAL A C 1
ATOM 2146 O O . VAL A 1 278 ? 5.948 -4.079 -2.454 1.00 82.50 278 VAL A O 1
ATOM 2149 N N . GLY A 1 279 ? 7.885 -3.133 -1.839 1.00 84.06 279 GLY A N 1
ATOM 2150 C CA . GLY A 1 279 ? 8.611 -4.388 -1.697 1.00 84.06 279 GLY A CA 1
ATOM 2151 C C . GLY A 1 279 ? 8.007 -5.315 -0.640 1.00 84.06 279 GLY A C 1
ATOM 2152 O O . GLY A 1 279 ? 8.016 -6.521 -0.853 1.00 84.06 279 GLY A O 1
ATOM 2153 N N . THR A 1 280 ? 7.374 -4.781 0.410 1.00 85.38 280 THR A N 1
ATOM 2154 C CA . THR A 1 280 ? 6.607 -5.585 1.388 1.00 85.38 280 THR A CA 1
ATOM 2155 C C . THR A 1 280 ? 5.487 -6.419 0.753 1.00 85.38 280 THR A C 1
ATOM 2157 O O . THR A 1 280 ? 5.084 -7.435 1.311 1.00 85.38 280 THR A O 1
ATOM 2160 N N . SER A 1 281 ? 4.983 -6.001 -0.413 1.00 81.88 281 SER A N 1
ATOM 2161 C CA . SER A 1 281 ? 3.878 -6.659 -1.113 1.00 81.88 281 SER A CA 1
ATOM 2162 C C . SER A 1 281 ? 4.333 -7.491 -2.310 1.00 81.88 281 SER A C 1
ATOM 2164 O O . SER A 1 281 ? 3.735 -8.529 -2.562 1.00 81.88 281 SER A O 1
ATOM 2166 N N . VAL A 1 282 ? 5.361 -7.042 -3.045 1.00 78.19 282 VAL A N 1
ATOM 2167 C CA . VAL A 1 282 ? 5.700 -7.606 -4.371 1.00 78.19 282 VAL A CA 1
ATOM 2168 C C . VAL A 1 282 ? 7.116 -8.167 -4.490 1.00 78.19 282 VAL A C 1
ATOM 2170 O O . VAL A 1 282 ? 7.486 -8.652 -5.562 1.00 78.19 282 VAL A O 1
ATOM 2173 N N . ALA A 1 283 ? 7.958 -8.047 -3.457 1.00 82.50 283 ALA A N 1
ATOM 2174 C CA . ALA A 1 283 ? 9.284 -8.658 -3.509 1.00 82.50 283 ALA A CA 1
ATOM 2175 C C . ALA A 1 283 ? 9.155 -10.191 -3.562 1.00 82.50 283 ALA A C 1
ATOM 2177 O O . ALA A 1 283 ? 8.240 -10.739 -2.948 1.00 82.50 283 ALA A O 1
ATOM 2178 N N . PRO A 1 284 ? 10.063 -10.909 -4.244 1.00 79.69 284 PRO A N 1
ATOM 2179 C CA . PRO A 1 284 ? 10.080 -12.371 -4.208 1.00 79.69 284 PRO A CA 1
ATOM 2180 C C . PRO A 1 284 ? 10.054 -12.924 -2.775 1.00 79.69 284 PRO A C 1
ATOM 2182 O O . PRO A 1 284 ? 9.219 -13.760 -2.442 1.00 79.69 284 PRO A O 1
ATOM 2185 N N . GLU A 1 285 ? 10.887 -12.360 -1.903 1.00 85.75 285 GLU A N 1
ATOM 2186 C CA . GLU A 1 285 ? 10.993 -12.706 -0.486 1.00 85.75 285 GLU A CA 1
ATOM 2187 C C . GLU A 1 285 ? 9.701 -12.402 0.289 1.00 85.75 285 GLU A C 1
ATOM 2189 O O . GLU A 1 285 ? 9.399 -13.070 1.279 1.00 85.75 285 GLU A O 1
ATOM 2194 N N . ALA A 1 286 ? 8.890 -11.444 -0.183 1.00 85.75 286 ALA A N 1
ATOM 2195 C CA . ALA A 1 286 ? 7.593 -11.170 0.420 1.00 85.75 286 ALA A CA 1
ATOM 2196 C C . ALA A 1 286 ? 6.675 -12.391 0.334 1.00 85.75 286 ALA A C 1
ATOM 2198 O O . ALA A 1 286 ? 6.027 -12.747 1.318 1.00 85.75 286 ALA A O 1
ATOM 2199 N N . HIS A 1 287 ? 6.648 -13.047 -0.826 1.00 83.06 287 HIS A N 1
ATOM 2200 C CA . HIS A 1 287 ? 5.832 -14.236 -1.059 1.00 83.06 287 HIS A CA 1
ATOM 2201 C C . HIS A 1 287 ? 6.464 -15.496 -0.463 1.00 83.06 287 HIS A C 1
ATOM 2203 O O . HIS A 1 287 ? 5.752 -16.308 0.125 1.00 83.06 287 HIS A O 1
ATOM 2209 N N . ASP A 1 288 ? 7.785 -15.633 -0.590 1.00 83.69 288 ASP A N 1
ATOM 2210 C CA . ASP A 1 288 ? 8.501 -16.849 -0.200 1.00 83.69 288 ASP A CA 1
ATOM 2211 C C . ASP A 1 288 ? 8.706 -16.951 1.328 1.00 83.69 288 ASP A C 1
ATOM 2213 O O . ASP A 1 288 ? 8.766 -18.056 1.864 1.00 83.69 288 ASP A O 1
ATOM 2217 N N . GLU A 1 289 ? 8.786 -15.823 2.051 1.00 86.56 289 GLU A N 1
ATOM 2218 C CA . GLU A 1 289 ? 9.161 -15.799 3.476 1.00 86.56 289 GLU A CA 1
ATOM 2219 C C . GLU A 1 289 ? 8.248 -14.917 4.349 1.00 86.56 289 GLU A C 1
ATOM 2221 O O . GLU A 1 289 ? 7.780 -15.345 5.408 1.00 86.56 289 GLU A O 1
ATOM 2226 N N . TRP A 1 290 ? 7.966 -13.680 3.935 1.00 91.06 290 TRP A N 1
ATOM 2227 C CA . TRP A 1 290 ? 7.396 -12.670 4.841 1.00 91.06 290 TRP A CA 1
ATOM 2228 C C . TRP A 1 290 ? 5.891 -12.829 5.090 1.00 91.06 290 TRP A C 1
ATOM 2230 O O . TRP A 1 290 ? 5.453 -12.873 6.244 1.00 91.06 290 TRP A O 1
ATOM 2240 N N . TRP A 1 291 ? 5.088 -12.961 4.030 1.00 88.62 291 TRP A N 1
ATOM 2241 C CA . TRP A 1 291 ? 3.654 -13.246 4.137 1.00 88.62 291 TRP A CA 1
ATOM 2242 C C . TRP A 1 291 ? 3.362 -14.607 4.788 1.00 88.62 291 TRP A C 1
ATOM 2244 O O . TRP A 1 291 ? 2.446 -14.664 5.614 1.00 88.62 291 TRP A O 1
ATOM 2254 N N . PRO A 1 292 ? 4.130 -15.686 4.522 1.00 89.88 292 PRO A N 1
ATOM 2255 C CA . PRO A 1 292 ? 4.042 -16.926 5.292 1.00 89.88 292 PRO A CA 1
ATOM 2256 C C . PRO A 1 292 ? 4.186 -16.728 6.805 1.00 89.88 292 PRO A C 1
ATOM 2258 O O . PRO A 1 292 ? 3.409 -17.310 7.562 1.00 89.88 292 PRO A O 1
ATOM 2261 N N . ARG A 1 293 ? 5.107 -15.863 7.245 1.00 91.88 293 ARG A N 1
ATOM 2262 C CA . ARG A 1 293 ? 5.312 -15.547 8.666 1.00 91.88 293 ARG A CA 1
ATOM 2263 C C . ARG A 1 293 ? 4.159 -14.737 9.265 1.00 91.88 293 ARG A C 1
ATOM 2265 O O . ARG A 1 293 ? 3.710 -15.024 10.372 1.00 91.88 293 ARG A O 1
ATOM 2272 N N . ALA A 1 294 ? 3.631 -13.760 8.524 1.00 91.25 294 ALA A N 1
ATOM 2273 C CA . ALA A 1 294 ? 2.430 -13.026 8.934 1.00 91.25 294 ALA A CA 1
ATOM 2274 C C . ALA A 1 294 ? 1.206 -13.956 9.045 1.00 91.25 294 ALA A C 1
ATOM 2276 O O . ALA A 1 294 ? 0.427 -13.866 9.994 1.00 91.25 294 ALA A O 1
ATOM 2277 N N . ARG A 1 295 ? 1.064 -14.896 8.104 1.00 88.31 295 ARG A N 1
ATOM 2278 C CA . ARG A 1 295 ? 0.022 -15.930 8.120 1.00 88.31 295 ARG A CA 1
ATOM 2279 C C . ARG A 1 295 ? 0.154 -16.844 9.331 1.00 88.31 295 ARG A C 1
ATOM 2281 O O . ARG A 1 295 ? -0.861 -17.164 9.937 1.00 88.31 295 ARG A O 1
ATOM 2288 N N . GLU A 1 296 ? 1.363 -17.283 9.668 1.00 90.44 296 GLU A N 1
ATOM 2289 C CA . GLU A 1 296 ? 1.609 -18.117 10.848 1.00 90.44 296 GLU A CA 1
ATOM 2290 C C . GLU A 1 296 ? 1.157 -17.403 12.126 1.00 90.44 296 GLU A C 1
ATOM 2292 O O . GLU A 1 296 ? 0.334 -17.944 12.864 1.00 90.44 296 GLU A O 1
ATOM 2297 N N . TRP A 1 297 ? 1.564 -16.143 12.302 1.00 92.69 297 TRP A N 1
ATOM 2298 C CA . TRP A 1 297 ? 1.137 -15.313 13.431 1.00 92.69 297 TRP A CA 1
ATOM 2299 C C . TRP A 1 297 ? -0.395 -15.186 13.520 1.00 92.69 297 TRP A C 1
ATOM 2301 O O . TRP A 1 297 ? -0.978 -15.344 14.594 1.00 92.69 297 TRP A O 1
ATOM 2311 N N . LEU A 1 298 ? -1.077 -14.958 12.390 1.00 90.19 298 LEU A N 1
ATOM 2312 C CA . LEU A 1 298 ? -2.546 -14.904 12.340 1.00 90.19 298 LEU A CA 1
ATOM 2313 C C . LEU A 1 298 ? -3.186 -16.268 12.642 1.00 90.19 298 LEU A C 1
ATOM 2315 O O . LEU A 1 298 ? -4.206 -16.349 13.326 1.00 90.19 298 LEU A O 1
ATOM 2319 N N . SER A 1 299 ? -2.590 -17.345 12.135 1.00 87.06 299 SER A N 1
ATOM 2320 C CA . SER A 1 299 ? -3.065 -18.722 12.273 1.00 87.06 299 SER A CA 1
ATOM 2321 C C . SER A 1 299 ? -3.025 -19.208 13.721 1.00 87.06 299 SER A C 1
ATOM 2323 O O . SER A 1 299 ? -3.954 -19.883 14.153 1.00 87.06 299 SER A O 1
ATOM 2325 N N . GLU A 1 300 ? -2.000 -18.844 14.491 1.00 89.00 300 GLU A N 1
ATOM 2326 C CA . GLU A 1 300 ? -1.916 -19.142 15.932 1.00 89.00 300 GLU A CA 1
ATOM 2327 C C . GLU A 1 300 ? -3.095 -18.562 16.730 1.00 89.00 300 GLU A C 1
ATOM 2329 O O . GLU A 1 300 ? -3.472 -19.098 17.771 1.00 89.00 300 GLU A O 1
ATOM 2334 N N . ARG A 1 301 ? -3.695 -17.481 16.221 1.00 88.69 301 ARG A N 1
ATOM 2335 C CA . ARG A 1 301 ? -4.814 -16.747 16.835 1.00 88.69 301 ARG A CA 1
ATOM 2336 C C . ARG A 1 301 ? -6.165 -17.079 16.199 1.00 88.69 301 ARG A C 1
ATOM 2338 O O . ARG A 1 301 ? -7.203 -16.645 16.693 1.00 88.69 301 ARG A O 1
ATOM 2345 N N . SER A 1 302 ? -6.160 -17.857 15.118 1.00 82.75 302 SER A N 1
ATOM 2346 C CA . SER A 1 302 ? -7.348 -18.257 14.366 1.00 82.75 302 SER A CA 1
ATOM 2347 C C . SER A 1 302 ? -7.627 -19.738 14.618 1.00 82.75 302 SER A C 1
ATOM 2349 O O . SER A 1 302 ? -6.900 -20.607 14.127 1.00 82.75 302 SER A O 1
ATOM 2351 N N . GLY A 1 303 ? -8.675 -20.032 15.393 1.00 70.12 303 GLY A N 1
ATOM 2352 C CA . GLY A 1 303 ? -9.100 -21.404 15.697 1.00 70.12 303 GLY A CA 1
ATOM 2353 C C . GLY A 1 303 ? -9.274 -22.283 14.446 1.00 70.12 303 GLY A C 1
ATOM 2354 O O . GLY A 1 303 ? -9.507 -21.786 13.338 1.00 70.12 303 GLY A O 1
ATOM 2355 N N . VAL A 1 304 ? -9.124 -23.598 14.620 1.00 59.44 304 VAL A N 1
ATOM 2356 C CA . VAL A 1 304 ? -9.329 -24.599 13.559 1.00 59.44 304 VAL A CA 1
ATOM 2357 C C . VAL A 1 304 ? -10.781 -25.056 13.577 1.00 59.44 304 VAL A C 1
ATOM 2359 O O . VAL A 1 304 ? -11.294 -25.361 14.654 1.00 59.44 304 VAL A O 1
ATOM 2362 N N . SER A 1 305 ? -11.393 -25.160 12.395 1.00 55.31 305 SER A N 1
ATOM 2363 C CA . SER A 1 305 ? -12.776 -25.597 12.234 1.00 55.31 305 SER A CA 1
ATOM 2364 C C . SER A 1 305 ? -13.065 -26.931 12.900 1.00 55.31 305 SER A C 1
ATOM 2366 O O . SER A 1 305 ? -12.604 -27.977 12.451 1.00 55.31 305 SER A O 1
ATOM 2368 N N . SER A 1 306 ? -13.858 -26.901 13.976 1.00 43.56 306 SER A N 1
ATOM 2369 C CA . SER A 1 306 ? -14.449 -28.115 14.530 1.00 43.56 306 SER A CA 1
ATOM 2370 C C . SER A 1 306 ? -15.513 -28.612 13.553 1.00 43.56 306 SER A C 1
ATOM 2372 O O . SER A 1 306 ? -16.470 -27.887 13.275 1.00 43.56 306 SER A O 1
ATOM 2374 N N . GLU A 1 307 ? -15.328 -29.822 13.026 1.00 45.44 307 GLU A N 1
ATOM 2375 C CA . GLU A 1 307 ? -16.246 -30.497 12.108 1.00 45.44 307 GLU A CA 1
ATOM 2376 C C . GLU A 1 307 ? -17.721 -30.278 12.479 1.00 45.44 307 GLU A C 1
ATOM 2378 O O . GLU A 1 307 ? -18.148 -30.477 13.617 1.00 45.44 307 GLU A O 1
ATOM 2383 N N . SER A 1 308 ? -18.506 -29.897 11.474 1.00 42.16 308 SER A N 1
ATOM 2384 C CA . SER A 1 308 ? -19.962 -29.952 11.490 1.00 42.16 308 SER A CA 1
ATOM 2385 C C . SER A 1 308 ? -20.428 -31.345 11.917 1.00 42.16 308 SER A C 1
ATOM 2387 O O . SER A 1 308 ? -20.197 -32.314 11.189 1.00 42.16 308 SER A O 1
ATOM 2389 N N . GLU A 1 309 ? -21.107 -31.445 13.062 1.00 30.50 309 GLU A N 1
ATOM 2390 C CA . GLU A 1 309 ? -21.845 -32.653 13.434 1.00 30.50 309 GLU A CA 1
ATOM 2391 C C . GLU A 1 309 ? -22.797 -33.033 12.283 1.00 30.50 309 GLU A C 1
ATOM 2393 O O . GLU A 1 309 ? -23.583 -32.189 11.835 1.00 30.50 309 GLU A O 1
ATOM 2398 N N . PRO A 1 310 ? -22.743 -34.274 11.767 1.00 45.22 310 PRO A N 1
ATOM 2399 C CA . PRO A 1 310 ? -23.688 -34.713 10.757 1.00 45.22 310 PRO A CA 1
ATOM 2400 C C . PRO A 1 310 ? -25.068 -34.863 11.407 1.00 45.22 310 PRO A C 1
ATOM 2402 O O . PRO A 1 310 ? -25.219 -35.576 12.401 1.00 45.22 310 PRO A O 1
ATOM 2405 N N . ALA A 1 311 ? -26.058 -34.171 10.840 1.00 41.75 311 ALA A N 1
ATOM 2406 C CA . ALA A 1 311 ? -27.476 -34.352 11.154 1.00 41.75 311 ALA A CA 1
ATOM 2407 C C . ALA A 1 311 ? -28.023 -35.684 10.615 1.00 41.75 311 ALA A C 1
ATOM 2409 O O . ALA A 1 311 ? -27.557 -36.129 9.539 1.00 41.75 311 ALA A O 1
#

Radius of gyration: 23.1 Å; chains: 1; bounding box: 67×59×59 Å

Organism: NCBI:txid2741724

Secondary structure (DSSP, 8-state):
--HHHHHHHHHHHHHHHHHHHHHHHHHHHHHHH-------EEEEEEETTEEEEEEPP-S-GGG-BSS-------TT--GGGGG-S-TBTBSTT---------------------------------HHHHHHHHHHHS-HHHHHHH-SEE-HHHHHHHHHHHSHHIIIIIHHHHHHHTTT-HHHHHHHHHHHHHHH-PPPEEHHHHHHIIIIIIIS-TTTTT--EETTEE--GGG--S-EEEEEETT-SSS-HHHHTHHHHHS--SSEEEEEESS-TTHHHHSHHIIIIIHHHHHHHHHHHS-B-------

Foldseek 3Di:
DDPVVVVVVVVVLVVCVVVLVVCVVVLVVLLQPQAFDDQDWDFPDDDDPDTDTHHDQPDDPQFDFPDDDDDDDPQWFDPSLQRLDDCVVPGRPNPDDPPDDDDDDDDDDDDDDPDDDDDDDPPLQFQLVVLLVVLVVDQLLVQLVVDQWRALVVVLVSVCVSCVCCNVPVVVVVCSVCSVPSVVSSSNSNVVVRSNPTDTHGSVVRNCCSPCCSHVVCQLVQNDDDPNHGDAQQVQQAAEEAEEECQASNCHCVNVVVSQVRYNHPRYYYDYDPDYDSCCNNPPCNVVPVVVVVVVVVVVVTHRDDDDDDD

InterPro domains:
  IPR029058 Alpha/Beta hydrolase fold [G3DSA:3.40.50.1820] (110-309)
  IPR029058 Alpha/Beta hydrolase fold [SSF53474] (169-301)
  IPR051321 Polyhydroxyalkanoate Synthase [PTHR36837] (145-303)